Protein AF-0000000081661479 (afdb_homodimer)

Radius of gyration: 28.7 Å; Cα contacts (8 Å, |Δi|>4): 545; chains: 2; bounding box: 68×101×67 Å

Nearest PDB structures (foldseek):
  3wtf-assembly1_B  TM=8.370E-01  e=3.755E-07  Homo sapiens
  3wtd-assembly1_B  TM=8.332E-01  e=3.971E-07  Homo sapiens
  8bhy-assembly1_M  TM=8.178E-01  e=2.133E-06  Homo sapiens
  7m3p-assembly1_A  TM=5.788E-01  e=1.516E-05  Homo sapiens
  6hxt-assembly2_C  TM=6.882E-01  e=1.997E-04  Homo sapiens

Organism: Saccoglossus kowalevskii (NCBI:txid10224)

Solvent-accessible surface area (backbone atoms only — not comparable to full-atom values): 19332 Å² total; per-residue (Å²): 130,79,40,25,27,56,52,31,51,75,65,66,47,37,73,41,60,36,52,43,75,56,92,90,46,58,36,37,37,34,32,35,55,52,91,90,48,53,26,32,31,45,36,37,28,61,48,80,56,37,27,37,36,79,28,41,44,70,53,49,48,52,54,33,51,74,67,72,42,91,46,66,66,60,50,45,48,50,51,45,49,16,44,73,68,60,29,60,47,79,46,80,54,94,76,33,35,38,40,35,40,36,64,82,94,72,52,46,78,43,77,22,33,65,48,53,74,69,54,31,51,51,51,52,19,52,51,37,51,48,32,34,45,47,32,48,49,43,52,53,51,37,52,51,49,51,51,50,40,54,51,53,53,53,53,51,60,53,47,57,52,53,54,52,65,72,55,53,77,69,69,75,66,67,77,66,71,72,80,118,130,78,40,26,27,55,51,30,51,74,64,65,48,36,74,41,60,37,52,42,74,57,94,91,46,58,36,36,36,36,31,36,54,52,90,88,49,54,26,32,31,44,36,39,27,62,49,80,56,35,28,39,37,79,27,41,45,71,53,50,49,51,55,33,51,74,66,73,42,90,46,67,67,60,49,46,49,49,52,46,49,17,45,75,67,60,30,60,46,80,44,80,54,95,77,32,38,38,40,35,40,36,65,81,96,71,52,45,78,42,77,23,33,65,50,53,73,69,54,31,51,50,50,51,20,52,52,35,51,47,31,34,46,48,32,48,50,44,52,53,52,35,52,53,51,51,52,50,38,53,51,54,54,52,52,51,60,51,46,56,52,52,54,54,67,73,54,56,75,70,68,74,63,68,74,67,72,72,76,118

Foldseek 3Di:
DQKQQRLCVVLVQAWFKAWDDDPPQIKMWTWHDDDVDSWIKIWMDSLQWIWMDIDIPVRLVVQCVVLVHDDSNVVNVQQVVQRVVVVWDWDDDDQWIWIWGHDDPRIGIDITGTDDPVVRVVVSVVNVVVVVVVVVVVVVVVVVVVVVVVVVVVVVVVVVVVVVVVCPVCVVVPPPDPPD/DQKQQRLCVVLVQAWFKAWDDDPPQIKMWTWHDDDPDSWIKIWMDSLQWIWMDIDIPVRLVVQCVVLVHDDSNVVNVQQVVQRVVVVWDWDDDVQWIWIWGHDDPRIGIDITGTDDPVVRVVVSVVNVVVVVVVVVVVVVVVVVVVVVVVVVVVVVVVVVVVVVVVCPVCVVPPPPDPPD

Secondary structure (DSSP, 8-state):
---HHHHHHHHT-TT-EEEEEETTEEEEEEEEE-SSSS-EEEEEE-SS-EEEEEE-HHHHHHHHHHTT---HHHHHHHHHHHHHHT-EEEEEETTEEEEEESSTTS-EEEEEEEPPHHHHHHHHHHHHHHHHHHHHHHHHHHHHHHHHHHHHHHHHHHHHHHHHHH--GGGGTTTSTT--/---HHHHHHHHT-TT-EEEEEETTEEEEEEEEE-SSSS-EEEEEE-SS-EEEEEE-HHHHHHHHHHTT---HHHHHHHHHHHHHHT-EEEEEETTEEEEEESSTTS-EEEEEEEPPHHHHHHHHHHHHHHHHHHHHHHHHHHHHHHHHHHHHHHHHHHHHHHHHHH--GGGGTTTSGGG-

InterPro domains:
  IPR027873 Protein PAXX [PF15384] (23-157)
  IPR027873 Protein PAXX [PTHR28586] (16-160)
  IPR054134 Protein PAXX, N-terminal domain [cd22286] (14-115)

Sequence (360 aa):
MSSAKQLAIEAGVDRLHCFVKRGGDKMVSFTSCAKYDDTWTLHVTDGIDVWRLEMDKKEVDSHKELADIKTYDVFFAKIKSAFESSDLDVATQGHGVTLTVGKGGSTLNFDLYEATASKRKTDLQNILLHLAATATSLKKDLKSTAEELDRVKKEKGSGLSMVSTFYDPDAGRKSGTKDSMSSAKQLAIEAGVDRLHCFVKRGGDKMVSFTSCAKYD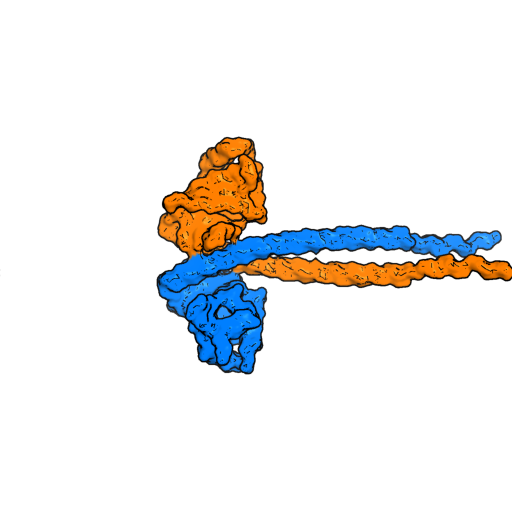DTWTLHVTDGIDVWRLEMDKKEVDSHKELADIKTYDVFFAKIKSAFESSDLDVATQGHGVTLTVGKGGSTLNFDLYEATASKRKTDLQNILLHLAATATSLKKDLKSTAEELDRVKKEKGSGLSMVSTFYDPDAGRKSGTKDS

pLDDT: mean 87.55, std 16.99, range [28.3, 98.5]

Structure (mmCIF, N/CA/C/O backbone):
data_AF-0000000081661479-model_v1
#
loop_
_entity.id
_entity.type
_entity.pdbx_description
1 polymer 'Uncharacterized protein LOC100370387'
#
loop_
_atom_site.group_PDB
_atom_site.id
_atom_site.type_symbol
_atom_site.label_atom_id
_atom_site.label_alt_id
_atom_site.label_comp_id
_atom_site.label_asym_id
_atom_site.label_entity_id
_atom_site.label_seq_id
_atom_site.pdbx_PDB_ins_code
_atom_site.Cartn_x
_atom_site.Cartn_y
_atom_site.Cartn_z
_atom_site.occupancy
_atom_site.B_iso_or_equiv
_atom_site.auth_seq_id
_atom_site.auth_comp_id
_atom_site.auth_asym_id
_atom_site.auth_atom_id
_atom_site.pdbx_PDB_model_num
ATOM 1 N N . MET A 1 1 ? -34.094 -2.926 -6.422 1 61.5 1 MET A N 1
ATOM 2 C CA . MET A 1 1 ? -33.469 -3.012 -5.098 1 61.5 1 MET A CA 1
ATOM 3 C C . MET A 1 1 ? -31.953 -2.998 -5.199 1 61.5 1 MET A C 1
ATOM 5 O O . MET A 1 1 ? -31.391 -3.48 -6.18 1 61.5 1 MET A O 1
ATOM 9 N N . SER A 1 2 ? -31.281 -2.219 -4.402 1 86.12 2 SER A N 1
ATOM 10 C CA . SER A 1 2 ? -29.859 -1.96 -4.566 1 86.12 2 SER A CA 1
ATOM 11 C C . SER A 1 2 ? -29.031 -3.225 -4.332 1 86.12 2 SER A C 1
ATOM 13 O O . SER A 1 2 ? -29.359 -4.031 -3.457 1 86.12 2 SER A O 1
ATOM 15 N N . SER A 1 3 ? -28.312 -3.621 -5.285 1 93.5 3 SER A N 1
ATOM 16 C CA . SER A 1 3 ? -27.422 -4.773 -5.18 1 93.5 3 SER A CA 1
ATOM 17 C C . SER A 1 3 ? -26.422 -4.59 -4.047 1 93.5 3 SER A C 1
ATOM 19 O O . SER A 1 3 ? -26.281 -3.494 -3.5 1 93.5 3 SER A O 1
ATOM 21 N N . ALA A 1 4 ? -25.844 -5.691 -3.582 1 95.88 4 ALA A N 1
ATOM 22 C CA . ALA A 1 4 ? -24.797 -5.625 -2.557 1 95.88 4 ALA A CA 1
ATOM 23 C C . ALA A 1 4 ? -23.688 -4.656 -2.961 1 95.88 4 ALA A C 1
ATOM 25 O O . ALA A 1 4 ? -23.203 -3.877 -2.137 1 95.88 4 ALA A O 1
ATOM 26 N N . LYS A 1 5 ? -23.359 -4.707 -4.199 1 95.88 5 LYS A N 1
ATOM 27 C CA . LYS A 1 5 ? -22.328 -3.834 -4.75 1 95.88 5 LYS A CA 1
ATOM 28 C C . LYS A 1 5 ? -22.719 -2.365 -4.617 1 95.88 5 LYS A C 1
ATOM 30 O O . LYS A 1 5 ? -21.922 -1.547 -4.141 1 95.88 5 LYS A O 1
ATOM 35 N N . GLN A 1 6 ? -23.844 -2.031 -5.012 1 94.94 6 GLN A N 1
ATOM 36 C CA . GLN A 1 6 ? -24.312 -0.646 -4.965 1 94.94 6 GLN A CA 1
ATOM 37 C C . GLN A 1 6 ? -24.359 -0.134 -3.525 1 94.94 6 GLN A C 1
ATOM 39 O O . GLN A 1 6 ? -23.969 1.004 -3.254 1 94.94 6 GLN A O 1
ATOM 44 N N . LEU A 1 7 ? -24.844 -0.97 -2.654 1 95.69 7 LEU A N 1
ATOM 45 C CA . LEU A 1 7 ? -24.906 -0.602 -1.244 1 95.69 7 LEU A CA 1
ATOM 46 C C . LEU A 1 7 ? -23.5 -0.349 -0.688 1 95.69 7 LEU A C 1
ATOM 48 O O . LEU A 1 7 ? -23.297 0.61 0.057 1 95.69 7 LEU A O 1
ATOM 52 N N . ALA A 1 8 ? -22.594 -1.192 -1.045 1 96.88 8 ALA A N 1
ATOM 53 C CA . ALA A 1 8 ? -21.219 -1.082 -0.571 1 96.88 8 ALA A CA 1
ATOM 54 C C . ALA A 1 8 ? -20.562 0.193 -1.09 1 96.88 8 ALA A C 1
ATOM 56 O O . ALA A 1 8 ? -19.859 0.885 -0.346 1 96.88 8 ALA A O 1
ATOM 57 N N . ILE A 1 9 ? -20.75 0.517 -2.324 1 96 9 ILE A N 1
ATOM 58 C CA . ILE A 1 9 ? -20.156 1.705 -2.941 1 96 9 ILE A CA 1
ATOM 59 C C . ILE A 1 9 ? -20.734 2.959 -2.279 1 96 9 ILE A C 1
ATOM 61 O O . ILE A 1 9 ? -19.984 3.881 -1.939 1 96 9 ILE A O 1
ATOM 65 N N . GLU A 1 10 ? -21.969 2.951 -2.09 1 95 10 GLU A N 1
ATOM 66 C CA . GLU A 1 10 ? -22.625 4.098 -1.465 1 95 10 GLU A CA 1
ATOM 67 C C . GLU A 1 10 ? -22.109 4.312 -0.042 1 95 10 GLU A C 1
ATOM 69 O O . GLU A 1 10 ? -21.984 5.453 0.41 1 95 10 GLU A O 1
ATOM 74 N N . ALA A 1 11 ? -21.859 3.227 0.599 1 96.25 11 ALA A N 1
ATOM 75 C CA . ALA A 1 11 ? -21.391 3.307 1.981 1 96.25 11 ALA A CA 1
ATOM 76 C C . ALA A 1 11 ? -19.891 3.541 2.039 1 96.25 11 ALA A C 1
ATOM 78 O O . ALA A 1 11 ? -19.328 3.758 3.117 1 96.25 11 ALA A O 1
ATOM 79 N N . GLY A 1 12 ? -19.141 3.434 0.942 1 96.06 12 GLY A N 1
ATOM 80 C CA . GLY A 1 12 ? -17.703 3.664 0.873 1 96.06 12 GLY A CA 1
ATOM 81 C C . GLY A 1 12 ? -16.891 2.502 1.399 1 96.06 12 GLY A C 1
ATOM 82 O O . GLY A 1 12 ? -15.828 2.701 1.988 1 96.06 12 GLY A O 1
ATOM 83 N N . VAL A 1 13 ? -17.453 1.295 1.251 1 97.44 13 VAL A N 1
ATOM 84 C CA . VAL A 1 13 ? -16.734 0.144 1.784 1 97.44 13 VAL A CA 1
ATOM 85 C C . VAL A 1 13 ? -16.266 -0.752 0.639 1 97.44 13 VAL A C 1
ATOM 87 O O . VAL A 1 13 ? -15.969 -1.932 0.845 1 97.44 13 VAL A O 1
ATOM 90 N N . ASP A 1 14 ? -16.188 -0.26 -0.598 1 95.94 14 ASP A N 1
ATOM 91 C CA . ASP A 1 14 ? -15.875 -1.055 -1.782 1 95.94 14 ASP A CA 1
ATOM 92 C C . ASP A 1 14 ? -14.367 -1.233 -1.943 1 95.94 14 ASP A C 1
ATOM 94 O O . ASP A 1 14 ? -13.914 -2.107 -2.688 1 95.94 14 ASP A O 1
ATOM 98 N N . ARG A 1 15 ? -13.547 -0.424 -1.244 1 94.94 15 ARG A N 1
ATOM 99 C CA . ARG A 1 15 ? -12.102 -0.521 -1.396 1 94.94 15 ARG A CA 1
ATOM 100 C C . ARG A 1 15 ? -11.391 -0.218 -0.081 1 94.94 15 ARG A C 1
ATOM 102 O O . ARG A 1 15 ? -10.5 0.632 -0.032 1 94.94 15 ARG A O 1
ATOM 109 N N . LEU A 1 16 ? -11.711 -0.992 0.88 1 97.06 16 LEU A N 1
ATOM 110 C CA . LEU A 1 16 ? -11.055 -0.856 2.178 1 97.06 16 LEU A CA 1
ATOM 111 C C . LEU A 1 16 ? -9.875 -1.81 2.297 1 97.06 16 LEU A C 1
ATOM 113 O O . LEU A 1 16 ? -9.828 -2.836 1.613 1 97.06 16 LEU A O 1
ATOM 117 N N . HIS A 1 17 ? -8.969 -1.471 3.107 1 98.12 17 HIS A N 1
ATOM 118 C CA . HIS A 1 17 ? -7.883 -2.383 3.457 1 98.12 17 HIS A CA 1
ATOM 119 C C . HIS A 1 17 ? -7.359 -2.105 4.859 1 98.12 17 HIS A C 1
ATOM 121 O O . HIS A 1 17 ? -7.516 -0.997 5.379 1 98.12 17 HIS A O 1
ATOM 127 N N . CYS A 1 18 ? -6.797 -3.146 5.41 1 96.25 18 CYS A N 1
ATOM 128 C CA . CYS A 1 18 ? -6.195 -3.039 6.734 1 96.25 18 CYS A CA 1
ATOM 129 C C . CYS A 1 18 ? -5.141 -4.117 6.945 1 96.25 18 CYS A C 1
ATOM 131 O O . CYS A 1 18 ? -5.383 -5.293 6.664 1 96.25 18 CYS A O 1
ATOM 133 N N . PHE A 1 19 ? -3.98 -3.668 7.371 1 96.5 19 PHE A N 1
ATOM 134 C CA . PHE A 1 19 ? -2.904 -4.586 7.719 1 96.5 19 PHE A CA 1
ATOM 135 C C . PHE A 1 19 ? -3.008 -5.008 9.18 1 96.5 19 PHE A C 1
ATOM 137 O O . PHE A 1 19 ? -3.16 -4.168 10.07 1 96.5 19 PHE A O 1
ATOM 144 N N . VAL A 1 20 ? -3.023 -6.285 9.336 1 91.19 20 VAL A N 1
ATOM 145 C CA . VAL A 1 20 ? -3.119 -6.824 10.688 1 91.19 20 VAL A CA 1
ATOM 146 C C . VAL A 1 20 ? -1.903 -7.699 10.984 1 91.19 20 VAL A C 1
ATOM 148 O O . VAL A 1 20 ? -1.545 -8.562 10.18 1 91.19 20 VAL A O 1
ATOM 151 N N . LYS A 1 21 ? -1.278 -7.484 12.078 1 88.25 21 LYS A N 1
ATOM 152 C CA . LYS A 1 21 ? -0.17 -8.312 12.547 1 88.25 21 LYS A CA 1
ATOM 153 C C . LYS A 1 21 ? -0.519 -9 13.859 1 88.25 21 LYS A C 1
ATOM 155 O O . LYS A 1 21 ? -0.948 -8.352 14.82 1 88.25 21 LYS A O 1
ATOM 160 N N . ARG A 1 22 ? -0.531 -10.312 13.812 1 78.75 22 ARG A N 1
ATOM 161 C CA . ARG A 1 22 ? -0.738 -11.086 15.031 1 78.75 22 ARG A CA 1
ATOM 162 C C . ARG A 1 22 ? 0.433 -12.023 15.289 1 78.75 22 ARG A C 1
ATOM 164 O O . ARG A 1 22 ? 0.602 -13.023 14.586 1 78.75 22 ARG A O 1
ATOM 171 N N . GLY A 1 23 ? 1.158 -11.633 16.344 1 80.06 23 GLY A N 1
ATOM 172 C CA . GLY A 1 23 ? 2.395 -12.367 16.531 1 80.06 23 GLY A CA 1
ATOM 173 C C . GLY A 1 23 ? 3.363 -12.234 15.375 1 80.06 23 GLY A C 1
ATOM 174 O O . GLY A 1 23 ? 3.762 -11.125 15.023 1 80.06 23 GLY A O 1
ATOM 175 N N . GLY A 1 24 ? 3.605 -13.383 14.727 1 81 24 GLY A N 1
ATOM 176 C CA . GLY A 1 24 ? 4.5 -13.406 13.578 1 81 24 GLY A CA 1
ATOM 177 C C . GLY A 1 24 ? 3.764 -13.391 12.25 1 81 24 GLY A C 1
ATOM 178 O O . GLY A 1 24 ? 4.375 -13.172 11.195 1 81 24 GLY A O 1
ATOM 179 N N . ASP A 1 25 ? 2.475 -13.461 12.367 1 87.88 25 ASP A N 1
ATOM 180 C CA . ASP A 1 25 ? 1.689 -13.586 11.141 1 87.88 25 ASP A CA 1
ATOM 181 C C . ASP A 1 25 ? 1.209 -12.219 10.656 1 87.88 25 ASP A C 1
ATOM 183 O O . ASP A 1 25 ? 0.679 -11.43 11.438 1 87.88 25 ASP A O 1
ATOM 187 N N . LYS A 1 26 ? 1.485 -11.922 9.414 1 94.38 26 LYS A N 1
ATOM 188 C CA . LYS A 1 26 ? 1.055 -10.688 8.773 1 94.38 26 LYS A CA 1
ATOM 189 C C . LYS A 1 26 ? -0.065 -10.953 7.766 1 94.38 26 LYS A C 1
ATOM 191 O O . LYS A 1 26 ? 0.071 -11.805 6.887 1 94.38 26 LYS A O 1
ATOM 196 N N . MET A 1 27 ? -1.151 -10.273 8.008 1 96 27 MET A N 1
ATOM 197 C CA . MET A 1 27 ? -2.311 -10.461 7.137 1 96 27 MET A CA 1
ATOM 198 C C . MET A 1 27 ? -2.867 -9.117 6.68 1 96 27 MET A C 1
ATOM 200 O O . MET A 1 27 ? -2.74 -8.117 7.387 1 96 27 MET A O 1
ATOM 204 N N . VAL A 1 28 ? -3.424 -9.211 5.539 1 97.81 28 VAL A N 1
ATOM 205 C CA . VAL A 1 28 ? -4.105 -8.039 4.996 1 97.81 28 VAL A CA 1
ATOM 206 C C . VAL A 1 28 ? -5.574 -8.367 4.734 1 97.81 28 VAL A C 1
ATOM 208 O O . VAL A 1 28 ? -5.887 -9.391 4.109 1 97.81 28 VAL A O 1
ATOM 211 N N . SER A 1 29 ? -6.414 -7.609 5.285 1 98 29 SER A N 1
ATOM 212 C CA . SER A 1 29 ? -7.836 -7.68 4.961 1 98 29 SER A CA 1
ATOM 213 C C . SER A 1 29 ? -8.242 -6.543 4.027 1 98 29 SER A C 1
ATOM 215 O O . SER A 1 29 ? -7.801 -5.406 4.199 1 98 29 SER A O 1
ATOM 217 N N . PHE A 1 30 ? -9.086 -6.906 3.043 1 98.25 30 PHE A N 1
ATOM 218 C CA . PHE A 1 30 ? -9.516 -5.848 2.137 1 98.25 30 PHE A CA 1
ATOM 219 C C . PHE A 1 30 ? -10.867 -6.195 1.51 1 98.25 30 PHE A C 1
ATOM 221 O O . PHE A 1 30 ? -11.352 -7.32 1.647 1 98.25 30 PHE A O 1
ATOM 228 N N . THR A 1 31 ? -11.5 -5.195 0.931 1 98.5 31 THR A N 1
ATOM 229 C CA . THR A 1 31 ? -12.805 -5.383 0.301 1 98.5 31 THR A CA 1
ATOM 230 C C . THR A 1 31 ? -12.742 -5.012 -1.178 1 98.5 31 THR A C 1
ATOM 232 O O . THR A 1 31 ? -11.852 -4.273 -1.605 1 98.5 31 THR A O 1
ATOM 235 N N . SER A 1 32 ? -13.617 -5.59 -1.896 1 97.5 32 SER A N 1
ATOM 236 C CA . SER A 1 32 ? -13.711 -5.258 -3.314 1 97.5 32 SER A CA 1
ATOM 237 C C . SER A 1 32 ? -15.109 -5.535 -3.852 1 97.5 32 SER A C 1
ATOM 239 O O . SER A 1 32 ? -15.922 -6.184 -3.184 1 97.5 32 SER A O 1
ATOM 241 N N . CYS A 1 33 ? -15.367 -4.965 -4.977 1 95.5 33 CYS A N 1
ATOM 242 C CA . CYS A 1 33 ? -16.578 -5.273 -5.738 1 95.5 33 CYS A CA 1
ATOM 243 C C . CYS A 1 33 ? -16.219 -5.812 -7.117 1 95.5 33 CYS A C 1
ATOM 245 O O . CYS A 1 33 ? -15.281 -5.336 -7.758 1 95.5 33 CYS A O 1
ATOM 247 N N . ALA A 1 34 ? -16.906 -6.824 -7.473 1 86.12 34 ALA A N 1
ATOM 248 C CA . ALA A 1 34 ? -16.641 -7.418 -8.781 1 86.12 34 ALA A CA 1
ATOM 249 C C . ALA A 1 34 ? -17.062 -6.473 -9.906 1 86.12 34 ALA A C 1
ATOM 251 O O . ALA A 1 34 ? -17.984 -5.676 -9.742 1 86.12 34 ALA A O 1
ATOM 252 N N . LYS A 1 35 ? -16.344 -6.668 -11.008 1 81.69 35 LYS A N 1
ATOM 253 C CA . LYS A 1 35 ? -16.625 -5.809 -12.148 1 81.69 35 LYS A CA 1
ATOM 254 C C . LYS A 1 35 ? -17.938 -6.191 -12.812 1 81.69 35 LYS A C 1
ATOM 256 O O . LYS A 1 35 ? -18.719 -5.324 -13.211 1 81.69 35 LYS A O 1
ATOM 261 N N . TYR A 1 36 ? -18.188 -7.426 -12.891 1 83.69 36 TYR A N 1
ATOM 262 C CA . TYR A 1 36 ? -19.297 -7.863 -13.727 1 83.69 36 TYR A CA 1
ATOM 263 C C . TYR A 1 36 ? -20.406 -8.469 -12.875 1 83.69 36 TYR A C 1
ATOM 265 O O . TYR A 1 36 ? -21.438 -8.914 -13.406 1 83.69 36 TYR A O 1
ATOM 273 N N . ASP A 1 37 ? -20.188 -8.508 -11.609 1 86.25 37 ASP A N 1
ATOM 274 C CA . ASP A 1 37 ? -21.219 -9.047 -10.734 1 86.25 37 ASP A CA 1
ATOM 275 C C . ASP A 1 37 ? -21.625 -8.031 -9.672 1 86.25 37 ASP A C 1
ATOM 277 O O . ASP A 1 37 ? -20.984 -6.988 -9.523 1 86.25 37 ASP A O 1
ATOM 281 N N . ASP A 1 38 ? -22.734 -8.281 -9.086 1 92.62 38 ASP A N 1
ATOM 282 C CA . ASP A 1 38 ? -23.312 -7.355 -8.117 1 92.62 38 ASP A CA 1
ATOM 283 C C . ASP A 1 38 ? -22.953 -7.758 -6.691 1 92.62 38 ASP A C 1
ATOM 285 O O . ASP A 1 38 ? -23.734 -7.531 -5.762 1 92.62 38 ASP A O 1
ATOM 289 N N . THR A 1 39 ? -21.75 -8.281 -6.598 1 96.38 39 THR A N 1
ATOM 290 C CA . THR A 1 39 ? -21.375 -8.836 -5.301 1 96.38 39 THR A CA 1
ATOM 291 C C . THR A 1 39 ? -20.328 -7.961 -4.621 1 96.38 39 THR A C 1
ATOM 293 O O . THR A 1 39 ? -19.641 -7.18 -5.281 1 96.38 39 THR A O 1
ATOM 296 N N . TRP A 1 40 ? -20.328 -8.008 -3.35 1 97.75 40 TRP A N 1
ATOM 297 C CA . TRP A 1 40 ? -19.328 -7.41 -2.473 1 97.75 40 TRP A CA 1
ATOM 298 C C . TRP A 1 40 ? -18.484 -8.484 -1.797 1 97.75 40 TRP A C 1
ATOM 300 O O . TRP A 1 40 ? -19.016 -9.469 -1.275 1 97.75 40 TRP A O 1
ATOM 310 N N . THR A 1 41 ? -17.172 -8.344 -1.832 1 98.31 41 THR A N 1
ATOM 311 C CA . THR A 1 41 ? -16.312 -9.438 -1.389 1 98.31 41 THR A CA 1
ATOM 312 C C . THR A 1 41 ? -15.367 -8.969 -0.287 1 98.31 41 THR A C 1
ATOM 314 O O . THR A 1 41 ? -14.805 -7.879 -0.372 1 98.31 41 THR A O 1
ATOM 317 N N . LEU A 1 42 ? -15.289 -9.742 0.752 1 98.25 42 LEU A N 1
ATOM 318 C CA . LEU A 1 42 ? -14.273 -9.602 1.788 1 98.25 42 LEU A CA 1
ATOM 319 C C . LEU A 1 42 ? -13.102 -10.547 1.522 1 98.25 42 LEU A C 1
ATOM 321 O O . LEU A 1 42 ? -13.297 -11.711 1.171 1 98.25 42 LEU A O 1
ATOM 325 N N . HIS A 1 43 ? -11.938 -9.984 1.673 1 98.44 43 HIS A N 1
ATOM 326 C CA . HIS A 1 43 ? -10.734 -10.781 1.424 1 98.44 43 HIS A CA 1
ATOM 327 C C . HIS A 1 43 ? -9.797 -10.742 2.623 1 98.44 43 HIS A C 1
ATOM 329 O O . HIS A 1 43 ? -9.711 -9.734 3.32 1 98.44 43 HIS A O 1
ATOM 335 N N . VAL A 1 44 ? -9.078 -11.82 2.826 1 97.75 44 VAL A N 1
ATOM 336 C CA . VAL A 1 44 ? -7.91 -11.891 3.699 1 97.75 44 VAL A CA 1
ATOM 337 C C . VAL A 1 44 ? -6.758 -12.57 2.969 1 97.75 44 VAL A C 1
ATOM 339 O O . VAL A 1 44 ? -6.957 -13.57 2.271 1 97.75 44 VAL A O 1
ATOM 342 N N . THR A 1 45 ? -5.555 -12.039 3.098 1 97.62 45 THR A N 1
ATOM 343 C CA . THR A 1 45 ? -4.406 -12.641 2.424 1 97.62 45 THR A CA 1
ATOM 344 C C . THR A 1 45 ? -3.148 -12.516 3.281 1 97.62 45 THR A C 1
ATOM 346 O O . THR A 1 45 ? -2.996 -11.547 4.027 1 97.62 45 THR A O 1
ATOM 349 N N . ASP A 1 46 ? -2.354 -13.461 3.172 1 95.31 46 ASP A N 1
ATOM 350 C CA . ASP A 1 46 ? -1.026 -13.383 3.777 1 95.31 46 ASP A CA 1
ATOM 351 C C . ASP A 1 46 ? 0.031 -13.016 2.738 1 95.31 46 ASP A C 1
ATOM 353 O O . ASP A 1 46 ? 1.23 -13.102 3.008 1 95.31 46 ASP A O 1
ATOM 357 N N . GLY A 1 47 ? -0.433 -12.672 1.59 1 96.19 47 GLY A N 1
ATOM 358 C CA . GLY A 1 47 ? 0.471 -12.32 0.507 1 96.19 47 GLY A CA 1
ATOM 359 C C . GLY A 1 47 ? 0.749 -13.469 -0.439 1 96.19 47 GLY A C 1
ATOM 360 O O . GLY A 1 47 ? 1.308 -13.273 -1.52 1 96.19 47 GLY A O 1
ATOM 361 N N . ILE A 1 48 ? 0.385 -14.648 -0.069 1 94.94 48 ILE A N 1
ATOM 362 C CA . ILE A 1 48 ? 0.55 -15.844 -0.897 1 94.94 48 ILE A CA 1
ATOM 363 C C . ILE A 1 48 ? -0.818 -16.438 -1.224 1 94.94 48 ILE A C 1
ATOM 365 O O . ILE A 1 48 ? -1.183 -16.562 -2.395 1 94.94 48 ILE A O 1
ATOM 369 N N . ASP A 1 49 ? -1.494 -16.766 -0.228 1 94.94 49 ASP A N 1
ATOM 370 C CA . ASP A 1 49 ? -2.848 -17.297 -0.376 1 94.94 49 ASP A CA 1
ATOM 371 C C . ASP A 1 49 ? -3.891 -16.219 -0.124 1 94.94 49 ASP A C 1
ATOM 373 O O . ASP A 1 49 ? -3.594 -15.195 0.51 1 94.94 49 ASP A O 1
ATOM 377 N N . VAL A 1 50 ? -5.059 -16.453 -0.673 1 97.56 50 VAL A N 1
ATOM 378 C CA . VAL A 1 50 ? -6.176 -15.531 -0.474 1 97.56 50 VAL A CA 1
ATOM 379 C C . VAL A 1 50 ? -7.41 -16.312 -0.016 1 97.56 50 VAL A C 1
ATOM 381 O O . VAL A 1 50 ? -7.723 -17.375 -0.565 1 97.56 50 VAL A O 1
ATOM 384 N N . TRP A 1 51 ? -7.973 -15.844 1.046 1 97.69 51 TRP A N 1
ATOM 385 C CA . TRP A 1 51 ? -9.289 -16.297 1.48 1 97.69 51 TRP A CA 1
ATOM 386 C C . TRP A 1 51 ? -10.344 -15.227 1.203 1 97.69 51 TRP A C 1
ATOM 388 O O . TRP A 1 51 ? -10.086 -14.031 1.371 1 97.69 51 TRP A O 1
ATOM 398 N N . ARG A 1 52 ? -11.477 -15.688 0.786 1 97.75 52 ARG A N 1
ATOM 399 C CA . ARG A 1 52 ? -12.445 -14.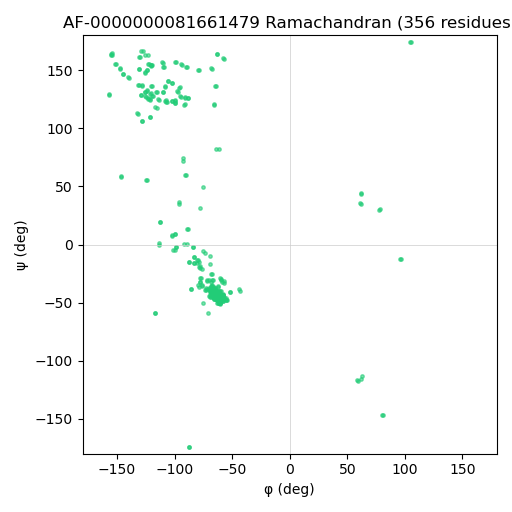68 0.379 1 97.75 52 ARG A CA 1
ATOM 400 C C . ARG A 1 52 ? -13.875 -15.141 0.669 1 97.75 52 ARG A C 1
ATOM 402 O O . ARG A 1 52 ? -14.141 -16.344 0.738 1 97.75 52 ARG A O 1
ATOM 409 N N . LEU A 1 53 ? -14.758 -14.227 0.897 1 97.69 53 LEU A N 1
ATOM 410 C CA . LEU A 1 53 ? -16.203 -14.383 1.019 1 97.69 53 LEU A CA 1
ATOM 411 C C . LEU A 1 53 ? -16.938 -13.414 0.103 1 97.69 53 LEU A C 1
ATOM 413 O O . LEU A 1 53 ? -16.922 -12.203 0.338 1 97.69 53 LEU A O 1
ATOM 417 N N . GLU A 1 54 ? -17.453 -14.008 -0.922 1 97.19 54 GLU A N 1
ATOM 418 C CA . GLU A 1 54 ? -18.219 -13.227 -1.884 1 97.19 54 GLU A CA 1
ATOM 419 C C . GLU A 1 54 ? -19.703 -13.211 -1.518 1 97.19 54 GLU A C 1
ATOM 421 O O . GLU A 1 54 ? -20.328 -14.266 -1.39 1 97.19 54 GLU A O 1
ATOM 426 N N . MET A 1 55 ? -20.297 -12.008 -1.411 1 97.5 55 MET A N 1
ATOM 427 C CA . MET A 1 55 ? -21.656 -11.914 -0.896 1 97.5 55 MET A CA 1
ATOM 428 C C . MET A 1 55 ? -22.562 -11.164 -1.868 1 97.5 55 MET A C 1
ATOM 430 O O . MET A 1 55 ? -22.188 -10.102 -2.373 1 97.5 55 MET A O 1
ATOM 434 N N . ASP A 1 56 ? -23.656 -11.734 -2.131 1 95.88 56 ASP A N 1
ATOM 435 C CA . ASP A 1 56 ? -24.734 -10.984 -2.771 1 95.88 56 ASP A CA 1
ATOM 436 C C . ASP A 1 56 ? -25.609 -10.289 -1.733 1 95.88 56 ASP A C 1
ATOM 438 O O . ASP A 1 56 ? -25.312 -10.32 -0.538 1 95.88 56 ASP A O 1
ATOM 442 N N . LYS A 1 57 ? -26.641 -9.711 -2.234 1 95.19 57 LYS A N 1
ATOM 443 C CA . LYS A 1 57 ? -27.484 -8.938 -1.316 1 95.19 57 LYS A CA 1
ATOM 444 C C . LYS A 1 57 ? -28.078 -9.828 -0.234 1 95.19 57 LYS A C 1
ATOM 446 O O . LYS A 1 57 ? -28.172 -9.43 0.929 1 95.19 57 LYS A O 1
ATOM 451 N N . LYS A 1 58 ? -28.562 -10.977 -0.621 1 95.75 58 LYS A N 1
ATOM 452 C CA . LYS A 1 58 ? -29.172 -11.898 0.341 1 95.75 58 LYS A CA 1
ATOM 453 C C . LYS A 1 58 ? -28.172 -12.273 1.439 1 95.75 58 LYS A C 1
ATOM 455 O O . LYS A 1 58 ? -28.547 -12.344 2.615 1 95.75 58 LYS A O 1
ATOM 460 N N . GLU A 1 59 ? -26.953 -12.547 1.107 1 96.12 59 GLU A N 1
ATOM 461 C CA . GLU A 1 59 ? -25.906 -12.914 2.064 1 96.12 59 GLU A CA 1
ATOM 462 C C . GLU A 1 59 ? -25.578 -11.742 2.988 1 96.12 59 GLU A C 1
ATOM 464 O O . GLU A 1 59 ? -25.344 -11.938 4.188 1 96.12 59 GLU A O 1
ATOM 469 N N . VAL A 1 60 ? -25.531 -10.562 2.424 1 96.75 60 VAL A N 1
ATOM 470 C CA . VAL A 1 60 ? -25.281 -9.383 3.244 1 96.75 60 VAL A CA 1
ATOM 471 C C . VAL A 1 60 ? -26.422 -9.211 4.25 1 96.75 60 VAL A C 1
ATOM 473 O O . VAL A 1 60 ? -26.188 -8.938 5.43 1 96.75 60 VAL A O 1
ATOM 476 N N . ASP A 1 61 ? -27.594 -9.406 3.754 1 96.25 61 ASP A N 1
ATOM 477 C CA . ASP A 1 61 ? -28.766 -9.328 4.621 1 96.25 61 ASP A CA 1
ATOM 478 C C . ASP A 1 61 ? -28.656 -10.328 5.77 1 96.25 61 ASP A C 1
ATOM 480 O O . ASP A 1 61 ? -29 -10.008 6.91 1 96.25 61 ASP A O 1
ATOM 484 N N . SER A 1 62 ? -28.281 -11.477 5.457 1 96.69 62 SER A N 1
ATOM 485 C CA . SER A 1 62 ? -28.156 -12.531 6.457 1 96.69 62 SER A CA 1
ATOM 486 C C . SER A 1 62 ? -27.172 -12.141 7.555 1 96.69 62 SER A C 1
ATOM 488 O O . SER A 1 62 ? -27.438 -12.352 8.742 1 96.69 62 SER A O 1
ATOM 490 N N . HIS A 1 63 ? -26.031 -11.578 7.227 1 96.44 63 HIS A N 1
ATOM 491 C CA . HIS A 1 63 ? -25.031 -11.148 8.203 1 96.44 63 HIS A CA 1
ATOM 492 C C . HIS A 1 63 ? -25.547 -9.961 9.023 1 96.44 63 HIS A C 1
ATOM 494 O O . HIS A 1 63 ? -25.281 -9.875 10.227 1 96.44 63 HIS A O 1
ATOM 500 N N . LYS A 1 6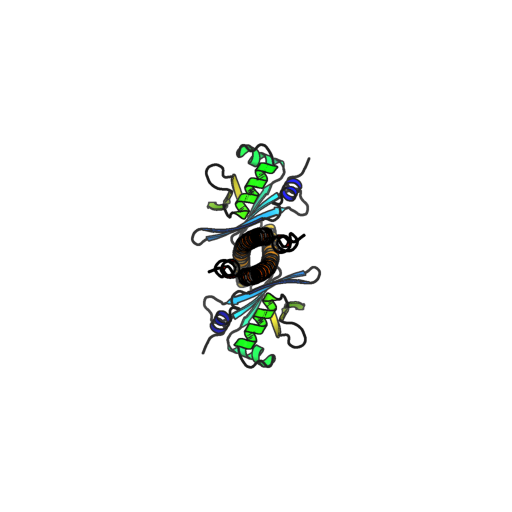4 ? -26.156 -9.109 8.32 1 96.19 64 LYS A N 1
ATOM 501 C CA . LYS A 1 64 ? -26.75 -7.957 8.977 1 96.19 64 LYS A CA 1
ATOM 502 C C . LYS A 1 64 ? -27.766 -8.391 10.047 1 96.19 64 LYS A C 1
ATOM 504 O O . LYS A 1 64 ? -27.734 -7.887 11.172 1 96.19 64 LYS A O 1
ATOM 509 N N . GLU A 1 65 ? -28.609 -9.305 9.734 1 95.31 65 GLU A N 1
ATOM 510 C CA . GLU A 1 65 ? -29.625 -9.812 10.648 1 95.31 65 GLU A CA 1
ATOM 511 C C . GLU A 1 65 ? -29 -10.578 11.805 1 95.31 65 GLU A C 1
ATOM 513 O O . GLU A 1 65 ? -29.453 -10.469 12.945 1 95.31 65 GLU A O 1
ATOM 518 N N . LEU A 1 66 ? -28.031 -11.375 11.508 1 93.25 66 LEU A N 1
ATOM 519 C CA . LEU A 1 66 ? -27.328 -12.141 12.531 1 93.25 66 LEU A CA 1
ATOM 520 C C . LEU A 1 66 ? -26.734 -11.227 13.594 1 93.25 66 LEU A C 1
ATOM 522 O O . LEU A 1 66 ? -26.656 -11.602 14.766 1 93.25 66 LEU A O 1
ATOM 526 N N . ALA A 1 67 ? -26.359 -10.07 13.211 1 93.94 67 ALA A N 1
ATOM 527 C CA . ALA A 1 67 ? -25.75 -9.102 14.125 1 93.94 67 ALA A CA 1
ATOM 528 C C . ALA A 1 67 ? -26.812 -8.203 14.742 1 93.94 67 ALA A C 1
ATOM 530 O O . ALA A 1 67 ? -26.484 -7.273 15.492 1 93.94 67 ALA A O 1
ATOM 531 N N . ASP A 1 68 ? -28.078 -8.359 14.445 1 94.19 68 ASP A N 1
ATOM 532 C CA . ASP A 1 68 ? -29.203 -7.602 14.969 1 94.19 68 ASP A CA 1
ATOM 533 C C . ASP A 1 68 ? -29.094 -6.121 14.609 1 94.19 68 ASP A C 1
ATOM 535 O O . ASP A 1 68 ? -29.266 -5.254 15.469 1 94.19 68 ASP A O 1
ATOM 539 N N . ILE A 1 69 ? -28.719 -5.953 13.328 1 95.12 69 ILE A N 1
ATOM 540 C CA . ILE A 1 69 ? -28.625 -4.59 12.812 1 95.12 69 ILE A CA 1
ATOM 541 C C . ILE A 1 69 ? -29.766 -4.32 11.844 1 95.12 69 ILE A C 1
ATOM 543 O O . ILE A 1 69 ? -30.062 -5.137 10.969 1 95.12 69 ILE A O 1
ATOM 547 N N . LYS A 1 70 ? -30.344 -3.201 11.977 1 93.25 70 LYS A N 1
ATOM 548 C CA . LYS A 1 70 ? -31.594 -2.93 11.289 1 93.25 70 LYS A CA 1
ATOM 549 C C . LYS A 1 70 ? -31.359 -2.416 9.875 1 93.25 70 LYS A C 1
ATOM 551 O O . LYS A 1 70 ? -32.062 -2.799 8.938 1 93.25 70 LYS A O 1
ATOM 556 N N . THR A 1 71 ? -30.359 -1.597 9.711 1 95.5 71 THR A N 1
ATOM 557 C CA . THR A 1 71 ? -30.203 -0.94 8.414 1 95.5 71 THR A CA 1
ATOM 558 C C . THR A 1 71 ? -28.828 -1.25 7.816 1 95.5 71 THR A C 1
ATOM 560 O O . THR A 1 71 ? -27.875 -1.535 8.547 1 95.5 71 THR A O 1
ATOM 563 N N . TYR A 1 72 ? -28.781 -1.166 6.527 1 96.06 72 TYR A N 1
ATOM 564 C CA . TYR A 1 72 ? -27.516 -1.365 5.832 1 96.06 72 TYR A CA 1
ATOM 565 C C . TYR A 1 72 ? -26.516 -0.281 6.207 1 96.06 72 TYR A C 1
ATOM 567 O O . TYR A 1 72 ? -25.312 -0.549 6.324 1 96.06 72 TYR A O 1
ATOM 575 N N . ASP A 1 73 ? -26.969 0.882 6.324 1 95.56 73 ASP A N 1
ATOM 576 C CA . ASP A 1 73 ? -26.109 2.008 6.656 1 95.56 73 ASP A CA 1
ATOM 577 C C . ASP A 1 73 ? -25.328 1.737 7.938 1 95.56 73 ASP A C 1
ATOM 579 O O . ASP A 1 73 ? -24.109 1.939 7.98 1 95.56 73 ASP A O 1
ATOM 583 N N . VAL A 1 74 ? -26.047 1.292 8.875 1 94.56 74 VAL A N 1
ATOM 584 C CA . VAL A 1 74 ? -25.422 1.02 10.164 1 94.56 74 VAL A CA 1
ATOM 585 C C . VAL A 1 74 ? -24.469 -0.166 10.023 1 94.56 74 VAL A C 1
ATOM 587 O O . VAL A 1 74 ? -23.359 -0.15 10.578 1 94.56 74 VAL A O 1
ATOM 590 N N . PHE A 1 75 ? -24.844 -1.136 9.312 1 96.5 75 PHE A N 1
ATOM 591 C CA . PHE A 1 75 ? -24.047 -2.338 9.102 1 96.5 75 PHE A CA 1
ATOM 592 C C . PHE A 1 75 ? -22.719 -1.992 8.445 1 96.5 75 PHE A C 1
ATOM 594 O O . PHE A 1 75 ? -21.656 -2.346 8.961 1 96.5 75 PHE A O 1
ATOM 601 N N . PHE A 1 76 ? -22.719 -1.198 7.402 1 97.69 76 PHE A N 1
ATOM 602 C CA . PHE A 1 76 ? -21.516 -0.86 6.652 1 97.69 76 PHE A CA 1
ATOM 603 C C . PHE A 1 76 ? -20.703 0.188 7.391 1 97.69 76 PHE A C 1
ATOM 605 O O . PHE A 1 76 ? -19.469 0.192 7.305 1 97.69 76 PHE A O 1
ATOM 612 N N . ALA A 1 77 ? -21.359 1.01 8.07 1 96.19 77 ALA A N 1
ATOM 613 C CA . ALA A 1 77 ? -20.625 1.978 8.875 1 96.19 77 ALA A CA 1
ATOM 614 C C . ALA A 1 77 ? -19.766 1.275 9.922 1 96.19 77 ALA A C 1
ATOM 616 O O . ALA A 1 77 ? -18.656 1.722 10.219 1 96.19 77 ALA A O 1
ATOM 617 N N . LYS A 1 78 ? -20.328 0.265 10.492 1 95.94 78 LYS A N 1
ATOM 618 C CA . LYS A 1 78 ? -19.578 -0.52 11.461 1 95.94 78 LYS A CA 1
ATOM 619 C C . LYS A 1 78 ? -18.344 -1.14 10.828 1 95.94 78 LYS A C 1
ATOM 621 O O . LYS A 1 78 ? -17.266 -1.121 11.422 1 95.94 78 LYS A O 1
ATOM 626 N N . ILE A 1 79 ? -18.484 -1.659 9.688 1 97.44 79 ILE A N 1
ATOM 627 C CA . ILE A 1 79 ? -17.375 -2.277 8.977 1 97.44 79 ILE A CA 1
ATOM 628 C C . ILE A 1 79 ? -16.328 -1.218 8.625 1 97.44 79 ILE A C 1
ATOM 630 O O . ILE A 1 79 ? -15.141 -1.407 8.867 1 97.44 79 ILE A O 1
ATOM 634 N N . LYS A 1 80 ? -16.828 -0.178 8.117 1 96.75 80 LYS A N 1
ATOM 635 C CA . LYS A 1 80 ? -15.938 0.914 7.723 1 96.75 80 LYS A CA 1
ATOM 636 C C . LYS A 1 80 ? -15.133 1.421 8.914 1 96.75 80 LYS A C 1
ATOM 638 O O . LYS A 1 80 ? -13.914 1.578 8.828 1 96.75 80 LYS A O 1
ATOM 643 N N . SER A 1 81 ? -15.797 1.613 9.977 1 94.25 81 SER A N 1
ATOM 644 C CA . SER A 1 81 ? -15.141 2.104 11.188 1 94.25 81 SER A CA 1
ATOM 645 C C . SER A 1 81 ? -14.094 1.115 11.688 1 94.25 81 SER A C 1
ATOM 647 O O . SER A 1 81 ? -13.016 1.516 12.125 1 94.25 81 SER A O 1
ATOM 649 N N . ALA A 1 82 ? -14.383 -0.095 11.633 1 95.56 82 ALA A N 1
ATOM 650 C CA . ALA A 1 82 ? -13.461 -1.126 12.094 1 95.56 82 ALA A CA 1
ATOM 651 C C . ALA A 1 82 ? -12.195 -1.152 11.242 1 95.56 82 ALA A C 1
ATOM 653 O O . ALA A 1 82 ? -11.086 -1.321 11.758 1 95.56 82 ALA A O 1
ATOM 654 N N . PHE A 1 83 ? -12.312 -1.009 9.953 1 95.5 83 PHE A N 1
ATOM 655 C CA . PHE A 1 83 ? -11.164 -0.975 9.055 1 95.5 83 PHE A CA 1
ATOM 656 C C . PHE A 1 83 ? -10.305 0.262 9.312 1 95.5 83 PHE A C 1
ATOM 658 O O . PHE A 1 83 ? -9.078 0.196 9.266 1 95.5 83 PHE A O 1
ATOM 665 N N . GLU A 1 84 ? -10.961 1.305 9.586 1 91.44 84 GLU A N 1
ATOM 666 C CA . GLU A 1 84 ? -10.258 2.562 9.82 1 91.44 84 GLU A CA 1
ATOM 667 C C . GLU A 1 84 ? -9.523 2.547 11.148 1 91.44 84 GLU A C 1
ATOM 669 O O . GLU A 1 84 ? -8.43 3.111 11.273 1 91.44 84 GLU A O 1
ATOM 674 N N . SER A 1 85 ? -10.07 1.823 12.094 1 90.31 85 SER A N 1
ATOM 675 C CA . SER A 1 85 ? -9.477 1.8 13.422 1 90.31 85 SER A CA 1
ATOM 676 C C . SER A 1 85 ? -8.602 0.564 13.617 1 90.31 85 SER A C 1
ATOM 678 O O . SER A 1 85 ? -8.008 0.376 14.68 1 90.31 85 SER A O 1
ATOM 680 N N . SER A 1 86 ? -8.57 -0.235 12.633 1 91.19 86 SER A N 1
ATOM 681 C CA . SER A 1 86 ? -7.793 -1.468 12.672 1 91.19 86 SER A CA 1
ATOM 682 C C . SER A 1 86 ? -8.281 -2.395 13.781 1 91.19 86 SER A C 1
ATOM 684 O O . SER A 1 86 ? -7.477 -2.996 14.5 1 91.19 86 SER A O 1
ATOM 686 N N . ASP A 1 87 ? -9.555 -2.346 13.953 1 93.25 87 ASP A N 1
ATOM 687 C CA . ASP A 1 87 ? -10.188 -3.258 14.898 1 93.25 87 ASP A CA 1
ATOM 688 C C . ASP A 1 87 ? -10.617 -4.551 14.211 1 93.25 87 ASP A C 1
ATOM 690 O O . ASP A 1 87 ? -11.812 -4.855 14.141 1 93.25 87 ASP A O 1
ATOM 694 N N . LEU A 1 88 ? -9.711 -5.207 13.688 1 95.38 88 LEU A N 1
ATOM 695 C CA . LEU A 1 88 ? -9.914 -6.469 12.992 1 95.38 88 LEU A CA 1
ATOM 696 C C . LEU A 1 88 ? -9.047 -7.57 13.594 1 95.38 88 LEU A C 1
ATOM 698 O O . LEU A 1 88 ? -7.965 -7.293 14.125 1 95.38 88 LEU A O 1
ATOM 702 N N . ASP A 1 89 ? -9.539 -8.727 13.492 1 93.44 89 ASP A N 1
ATOM 703 C CA . ASP A 1 89 ? -8.781 -9.906 13.906 1 93.44 89 ASP A CA 1
ATOM 704 C C . ASP A 1 89 ? -8.992 -11.062 12.93 1 93.44 89 ASP A C 1
ATOM 706 O O . ASP A 1 89 ? -10.102 -11.273 12.438 1 93.44 89 ASP A O 1
ATOM 710 N N . VAL A 1 90 ? -7.957 -11.797 12.727 1 94.75 90 VAL A N 1
ATOM 711 C CA . VAL A 1 90 ? -7.992 -12.914 11.797 1 94.75 90 VAL A CA 1
ATOM 712 C C . VAL A 1 90 ? -7.598 -14.203 12.516 1 94.75 90 VAL A C 1
ATOM 714 O O . VAL A 1 90 ? -6.547 -14.266 13.156 1 94.75 90 VAL A O 1
ATOM 717 N N . ALA A 1 91 ? -8.414 -15.164 12.414 1 92.31 91 ALA A N 1
ATOM 718 C CA . ALA A 1 91 ? -8.125 -16.484 12.961 1 92.31 91 ALA A CA 1
ATOM 719 C C . ALA A 1 91 ? -8.117 -17.547 11.867 1 92.31 91 ALA A C 1
ATOM 721 O O . ALA A 1 91 ? -9.062 -17.656 11.086 1 92.31 91 ALA A O 1
ATOM 722 N N . THR A 1 92 ? -7.016 -18.328 11.82 1 88.38 92 THR A N 1
ATOM 723 C CA . THR A 1 92 ? -6.891 -19.391 10.82 1 88.38 92 THR A CA 1
ATOM 724 C C . THR A 1 92 ? -7.227 -20.75 11.43 1 88.38 92 THR A C 1
ATOM 726 O O . THR A 1 92 ? -6.785 -21.062 12.539 1 88.38 92 THR A O 1
ATOM 729 N N . GLN A 1 93 ? -8.172 -21.438 10.836 1 82.38 93 GLN A N 1
ATOM 730 C CA . GLN A 1 93 ? -8.539 -22.781 11.273 1 82.38 93 GLN A CA 1
ATOM 731 C C . GLN A 1 93 ? -8.633 -23.734 10.094 1 82.38 93 GLN A C 1
ATOM 733 O O . GLN A 1 93 ? -9.562 -23.656 9.289 1 82.38 93 GLN A O 1
ATOM 738 N N . GLY A 1 94 ? -7.719 -24.766 10 1 82 94 GLY A N 1
ATOM 739 C CA . GLY A 1 94 ? -7.742 -25.672 8.867 1 82 94 GLY A CA 1
ATOM 740 C C . GLY A 1 94 ? -7.578 -24.953 7.535 1 82 94 GLY A C 1
ATOM 741 O O . GLY A 1 94 ? -6.57 -24.281 7.305 1 82 94 GLY A O 1
ATOM 742 N N . HIS A 1 95 ? -8.648 -25.047 6.695 1 81 95 HIS A N 1
ATOM 743 C CA . HIS A 1 95 ? -8.586 -24.484 5.352 1 81 95 HIS A CA 1
ATOM 744 C C . HIS A 1 95 ? -9.328 -23.172 5.27 1 81 95 HIS A C 1
ATOM 746 O O . HIS A 1 95 ? -9.461 -22.578 4.191 1 81 95 HIS A O 1
ATOM 752 N N . GLY A 1 96 ? -9.711 -22.781 6.41 1 91.69 96 GLY A N 1
ATOM 753 C CA . GLY A 1 96 ? -10.5 -21.562 6.387 1 91.69 96 GLY A CA 1
ATOM 754 C C . GLY A 1 96 ? -9.977 -20.484 7.332 1 91.69 96 GLY A C 1
ATOM 755 O O . GLY A 1 96 ? -9.078 -20.75 8.133 1 91.69 96 GLY A O 1
ATOM 756 N N . VAL A 1 97 ? -10.5 -19.266 7.129 1 94.75 97 VAL A N 1
ATOM 757 C CA . VAL A 1 97 ? -10.148 -18.109 7.945 1 94.75 97 VAL A CA 1
ATOM 758 C C . VAL A 1 97 ? -11.422 -17.438 8.461 1 94.75 97 VAL A C 1
ATOM 760 O O . VAL A 1 97 ? -12.414 -17.344 7.738 1 94.75 97 VAL A O 1
ATOM 763 N N . THR A 1 98 ? -11.383 -17.094 9.719 1 95.69 98 THR A N 1
ATOM 764 C CA . THR A 1 98 ? -12.469 -16.281 10.273 1 95.69 98 THR A CA 1
ATOM 765 C C . THR A 1 98 ? -11.992 -14.852 10.531 1 95.69 98 THR A C 1
ATOM 767 O O . THR A 1 98 ? -10.992 -14.641 11.211 1 95.69 98 THR A O 1
ATOM 770 N N . LEU A 1 99 ? -12.688 -13.922 9.945 1 96.56 99 LEU A N 1
ATOM 771 C CA . LEU A 1 99 ? -12.414 -12.5 10.141 1 96.56 99 LEU A CA 1
ATOM 772 C C . LEU A 1 99 ? -13.391 -11.898 11.148 1 96.56 99 LEU A C 1
ATOM 774 O O . LEU A 1 99 ? -14.609 -11.969 10.961 1 96.56 99 LEU A O 1
ATOM 778 N N . THR A 1 100 ? -12.852 -11.352 12.195 1 96.06 100 THR A N 1
ATOM 779 C CA . THR A 1 100 ? -13.641 -10.633 13.195 1 96.06 100 THR A CA 1
ATOM 780 C C . THR A 1 100 ? -13.5 -9.125 13.008 1 96.06 100 THR A C 1
ATOM 782 O O . THR A 1 100 ? -12.383 -8.594 12.992 1 96.06 100 THR A O 1
ATOM 785 N N . VAL A 1 101 ? -14.625 -8.5 12.844 1 96.88 101 VAL A N 1
ATOM 786 C CA . VAL A 1 101 ? -14.656 -7.066 12.562 1 96.88 1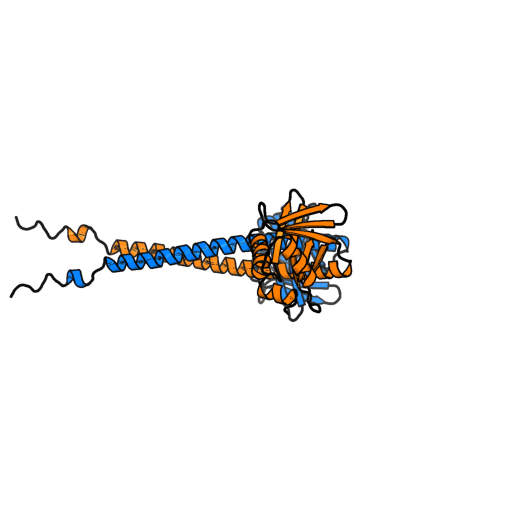01 VAL A CA 1
ATOM 787 C C . VAL A 1 101 ? -15.305 -6.328 13.734 1 96.88 101 VAL A C 1
ATOM 789 O O . VAL A 1 101 ? -16.453 -6.602 14.086 1 96.88 101 VAL A O 1
ATOM 792 N N . GLY A 1 102 ? -14.578 -5.391 14.219 1 93.5 102 GLY A N 1
ATOM 793 C CA . GLY A 1 102 ? -15.102 -4.598 15.32 1 93.5 102 GLY A CA 1
ATOM 794 C C . GLY A 1 102 ? -14.477 -4.957 16.656 1 93.5 102 GLY A C 1
ATOM 795 O O . GLY A 1 102 ? -13.602 -5.82 16.734 1 93.5 102 GLY A O 1
ATOM 796 N N . LYS A 1 103 ? -14.852 -4.184 17.609 1 85.12 103 LYS A N 1
ATOM 797 C CA . LYS A 1 103 ? -14.328 -4.375 18.969 1 85.12 103 LYS A CA 1
ATOM 798 C C . LYS A 1 103 ? -15.453 -4.645 19.953 1 85.12 103 LYS A C 1
ATOM 800 O O . LYS A 1 103 ? -16.594 -4.23 19.734 1 85.12 103 LYS A O 1
ATOM 805 N N . GLY A 1 104 ? -15.062 -5.328 21 1 77.62 104 GLY A N 1
ATOM 806 C CA . GLY A 1 104 ? -15.953 -5.504 22.141 1 77.62 104 GLY A CA 1
ATOM 807 C C . GLY A 1 104 ? -16.984 -6.602 21.922 1 77.62 104 GLY A C 1
ATOM 808 O O . GLY A 1 104 ? -16.672 -7.645 21.344 1 77.62 104 GLY A O 1
ATOM 809 N N . GLY A 1 105 ? -18.203 -6.375 22.516 1 75.94 105 GLY A N 1
ATOM 810 C CA . GLY A 1 105 ? -19.25 -7.383 22.531 1 75.94 105 GLY A CA 1
ATOM 811 C C . GLY A 1 105 ? -20.078 -7.402 21.266 1 75.94 105 GLY A C 1
ATOM 812 O O . GLY A 1 105 ? -20.938 -8.273 21.094 1 75.94 105 GLY A O 1
ATOM 813 N N . SER A 1 106 ? -19.875 -6.586 20.328 1 85.69 106 SER A N 1
ATOM 814 C CA . SER A 1 106 ? -20.703 -6.516 19.125 1 85.69 106 SER A CA 1
ATOM 815 C C . SER A 1 106 ? -19.859 -6.672 17.875 1 85.69 106 SER A C 1
ATOM 817 O O . SER A 1 106 ? -20 -5.906 16.906 1 85.69 106 SER A O 1
ATOM 819 N N . THR A 1 107 ? -19.125 -7.723 17.797 1 93.31 107 THR A N 1
ATOM 820 C CA . THR A 1 107 ? -18.266 -7.914 16.641 1 93.31 107 THR A CA 1
ATOM 821 C C . THR A 1 107 ? -19.016 -8.664 15.539 1 93.31 107 THR A C 1
ATOM 823 O O . THR A 1 107 ? -20.016 -9.336 15.797 1 93.31 107 THR A O 1
ATOM 826 N N . LEU A 1 108 ? -18.656 -8.477 14.312 1 96.69 108 LEU A N 1
ATOM 827 C CA . LEU A 1 108 ? -19.094 -9.227 13.141 1 96.69 108 LEU A CA 1
ATOM 828 C C . LEU A 1 108 ? -18.094 -10.305 12.766 1 96.69 108 LEU A C 1
ATOM 830 O O . LEU A 1 108 ? -16.891 -10.031 12.703 1 96.69 108 LEU A O 1
ATOM 834 N N . ASN A 1 109 ? -18.609 -11.508 12.547 1 95.75 109 ASN A N 1
ATOM 835 C CA . ASN A 1 109 ? -17.734 -12.602 12.172 1 95.75 109 ASN A CA 1
ATOM 836 C C . ASN A 1 109 ? -18.031 -13.117 10.773 1 95.75 109 ASN A C 1
ATOM 838 O O . ASN A 1 109 ? -19.188 -13.375 10.438 1 95.75 109 ASN A O 1
ATOM 842 N N . PHE A 1 110 ? -17.016 -13.25 9.992 1 97.5 110 PHE A N 1
ATOM 843 C CA . PHE A 1 110 ? -17.125 -13.734 8.617 1 97.5 110 PHE A CA 1
ATOM 844 C C . PHE A 1 110 ? -16.219 -14.938 8.383 1 97.5 110 PHE A C 1
ATOM 846 O O . PHE A 1 110 ? -15.023 -14.883 8.688 1 97.5 110 PHE A O 1
ATOM 853 N N . ASP A 1 111 ? -16.766 -16.016 7.883 1 96.75 111 ASP A N 1
ATOM 854 C CA . ASP A 1 111 ? -15.961 -17.156 7.477 1 96.75 111 ASP A CA 1
ATOM 855 C C . ASP A 1 111 ? -15.555 -17.047 6.008 1 96.75 111 ASP A C 1
ATOM 857 O O . ASP A 1 111 ? -16.422 -16.984 5.125 1 96.75 111 ASP A O 1
ATOM 861 N N . LEU A 1 112 ? -14.273 -17.031 5.762 1 97.75 112 LEU A N 1
ATOM 862 C CA . LEU A 1 112 ? -13.742 -16.938 4.406 1 97.75 112 LEU A CA 1
ATOM 863 C C . LEU A 1 112 ? -13.07 -18.25 3.994 1 97.75 112 LEU A C 1
ATOM 865 O O . LEU A 1 112 ? -12.57 -18.984 4.84 1 97.75 112 LEU A O 1
ATOM 869 N N . TYR A 1 113 ? -13 -18.422 2.715 1 96.69 113 TYR A N 1
ATOM 870 C CA . TYR A 1 113 ? -12.492 -19.688 2.193 1 96.69 113 TYR A CA 1
ATOM 871 C C . TYR A 1 113 ? -11.43 -19.438 1.126 1 96.69 113 TYR A C 1
ATOM 873 O O . TYR A 1 113 ? -11.391 -18.375 0.509 1 96.69 113 TYR A O 1
ATOM 881 N N . GLU A 1 114 ? -10.719 -20.469 0.93 1 96 114 GLU A N 1
ATOM 882 C CA . GLU A 1 114 ? -9.594 -20.344 0.015 1 96 114 GLU A CA 1
ATOM 883 C C . GLU A 1 114 ? -10.062 -20.031 -1.404 1 96 114 GLU A C 1
ATOM 885 O O . GLU A 1 114 ? -11 -20.672 -1.9 1 96 114 GLU A O 1
ATOM 890 N N . ALA A 1 115 ? -9.383 -19.109 -2.02 1 96.38 115 ALA A N 1
ATOM 891 C CA . ALA A 1 115 ? -9.703 -18.734 -3.396 1 96.38 115 ALA A CA 1
ATOM 892 C C . ALA A 1 115 ? -9.125 -19.75 -4.383 1 96.38 115 ALA A C 1
ATOM 894 O O . ALA A 1 115 ? -8.117 -20.406 -4.098 1 96.38 115 ALA A O 1
ATOM 895 N N . THR A 1 116 ? -9.812 -19.891 -5.5 1 95.88 116 THR A N 1
ATOM 896 C CA . THR A 1 116 ? -9.227 -20.656 -6.598 1 95.88 116 THR A CA 1
ATOM 897 C C . THR A 1 116 ? -7.957 -19.984 -7.113 1 95.88 116 THR A C 1
ATOM 899 O O . THR A 1 116 ? -7.707 -18.812 -6.82 1 95.88 116 THR A O 1
ATOM 902 N N . ALA A 1 117 ? -7.148 -20.703 -7.871 1 94.69 117 ALA A N 1
ATOM 903 C CA . ALA A 1 117 ? -5.879 -20.188 -8.375 1 94.69 117 ALA A CA 1
ATOM 904 C C . ALA A 1 117 ? -6.09 -18.922 -9.203 1 94.69 117 ALA A C 1
ATOM 906 O O . ALA A 1 117 ? -5.32 -17.969 -9.086 1 94.69 117 ALA A O 1
ATOM 907 N N . SER A 1 118 ? -7.066 -18.938 -10.031 1 94.81 118 SER A N 1
ATOM 908 C CA . SER A 1 118 ? -7.328 -17.797 -10.906 1 94.81 118 SER A CA 1
ATOM 909 C C . SER A 1 118 ? -7.762 -16.578 -10.102 1 94.81 118 SER A C 1
ATOM 911 O O . SER A 1 118 ? -7.277 -15.469 -10.336 1 94.81 118 SER A O 1
ATOM 913 N N . LYS A 1 119 ? -8.672 -16.75 -9.148 1 95.06 119 LYS A N 1
ATOM 914 C CA . LYS A 1 119 ? -9.141 -15.648 -8.32 1 95.06 119 LYS A CA 1
ATOM 915 C C . LYS A 1 119 ? -8.031 -15.125 -7.414 1 95.06 119 LYS A C 1
ATOM 917 O O . LYS A 1 119 ? -7.941 -13.922 -7.168 1 95.06 119 LYS A O 1
ATOM 922 N N . ARG A 1 120 ? -7.281 -16.062 -6.953 1 96.88 120 ARG A N 1
ATOM 923 C CA . ARG A 1 120 ? -6.137 -15.688 -6.125 1 96.88 120 ARG A CA 1
ATOM 924 C C . ARG A 1 120 ? -5.199 -14.75 -6.879 1 96.88 120 ARG A C 1
ATOM 926 O O . ARG A 1 120 ? -4.805 -13.703 -6.355 1 96.88 120 ARG A O 1
ATOM 933 N N . LYS A 1 121 ? -4.898 -15.148 -8.055 1 96.12 121 LYS A N 1
ATOM 934 C CA . LYS A 1 121 ? -4.016 -14.336 -8.891 1 96.12 121 LYS A CA 1
ATOM 935 C C . LYS A 1 121 ? -4.605 -12.945 -9.125 1 96.12 121 LYS A C 1
ATOM 937 O O . LYS A 1 121 ? -3.912 -11.938 -8.969 1 96.12 121 LYS A O 1
ATOM 942 N N . THR A 1 122 ? -5.816 -12.867 -9.406 1 95.69 122 THR A N 1
ATOM 943 C CA . THR A 1 122 ? -6.492 -11.609 -9.703 1 95.69 122 THR A CA 1
ATOM 944 C C . THR A 1 122 ? -6.605 -10.742 -8.453 1 95.69 122 THR A C 1
ATOM 946 O O . THR A 1 122 ? -6.352 -9.539 -8.492 1 95.69 122 THR A O 1
ATOM 949 N N . ASP A 1 123 ? -6.98 -11.352 -7.383 1 97.19 123 ASP A N 1
ATOM 950 C CA . ASP A 1 123 ? -7.137 -10.609 -6.133 1 97.19 123 ASP A CA 1
ATOM 951 C C . ASP A 1 123 ? -5.801 -10.031 -5.668 1 97.19 123 ASP A C 1
ATOM 953 O O . ASP A 1 123 ? -5.738 -8.883 -5.23 1 97.19 123 ASP A O 1
ATOM 957 N N . LEU A 1 124 ? -4.777 -10.836 -5.75 1 98.06 124 LEU A N 1
ATOM 958 C CA . LEU A 1 124 ? -3.465 -10.367 -5.316 1 98.06 124 LEU A CA 1
ATOM 959 C C . LEU A 1 124 ? -2.975 -9.227 -6.195 1 98.06 124 LEU A C 1
ATOM 961 O O . LEU A 1 124 ? -2.412 -8.25 -5.699 1 98.06 124 LEU A O 1
ATOM 965 N N . GLN A 1 125 ? -3.176 -9.359 -7.449 1 97.38 125 GLN A N 1
ATOM 966 C CA . GLN A 1 125 ? -2.789 -8.281 -8.352 1 97.38 125 GLN A CA 1
ATOM 967 C C . GLN A 1 125 ? -3.537 -6.992 -8.023 1 97.38 125 GLN A C 1
ATOM 969 O O . GLN A 1 125 ? -2.928 -5.93 -7.906 1 97.38 125 GLN A O 1
ATOM 974 N N . ASN A 1 126 ? -4.812 -7.137 -7.91 1 96.06 126 ASN A N 1
ATOM 975 C CA . ASN A 1 126 ? -5.652 -5.969 -7.664 1 96.06 126 ASN A CA 1
ATOM 976 C C . ASN A 1 126 ? -5.266 -5.266 -6.367 1 96.06 126 ASN A C 1
ATOM 978 O O . ASN A 1 126 ? -5.109 -4.043 -6.344 1 96.06 126 ASN A O 1
ATOM 982 N N . ILE A 1 127 ? -5.113 -6.027 -5.293 1 97.88 127 ILE A N 1
ATOM 983 C CA . ILE A 1 127 ? -4.852 -5.406 -3.996 1 97.88 127 ILE A CA 1
ATOM 984 C C . ILE A 1 127 ? -3.453 -4.793 -3.992 1 97.88 127 ILE A C 1
ATOM 986 O O . ILE A 1 127 ? -3.24 -3.723 -3.42 1 97.88 127 ILE A O 1
ATOM 990 N N . LEU A 1 128 ? -2.521 -5.449 -4.586 1 98.31 128 LEU A N 1
ATOM 991 C CA . LEU A 1 128 ? -1.16 -4.93 -4.633 1 98.31 128 LEU A CA 1
ATOM 992 C C . LEU A 1 128 ? -1.12 -3.58 -5.348 1 98.31 128 LEU A C 1
ATOM 994 O O . LEU A 1 128 ? -0.561 -2.613 -4.824 1 98.31 128 LEU A O 1
ATOM 998 N N . LEU A 1 129 ? -1.698 -3.518 -6.488 1 97.12 129 LEU A N 1
ATOM 999 C CA . LEU A 1 129 ? -1.688 -2.279 -7.262 1 97.12 129 LEU A CA 1
ATOM 1000 C C . LEU A 1 129 ? -2.465 -1.184 -6.543 1 97.12 129 LEU A C 1
ATOM 1002 O O . LEU A 1 129 ? -2.07 -0.015 -6.57 1 97.12 129 LEU A O 1
ATOM 1006 N N . HIS A 1 130 ? -3.527 -1.594 -5.973 1 96.44 130 HIS A N 1
ATOM 1007 C CA . HIS A 1 130 ? -4.301 -0.63 -5.199 1 96.44 130 HIS A CA 1
ATOM 1008 C C . HIS A 1 130 ? -3.486 -0.069 -4.039 1 96.44 130 HIS A C 1
ATOM 1010 O O . HIS A 1 130 ? -3.467 1.144 -3.818 1 96.44 130 HIS A O 1
ATOM 1016 N N . LEU A 1 131 ? -2.893 -0.925 -3.33 1 98.12 131 LEU A N 1
ATOM 1017 C CA . LEU A 1 131 ? -2.09 -0.5 -2.188 1 98.12 131 LEU A CA 1
ATOM 1018 C C . LEU A 1 131 ? -0.942 0.399 -2.635 1 98.12 131 LEU A C 1
ATOM 1020 O O . LEU A 1 131 ? -0.63 1.391 -1.971 1 98.12 131 LEU A O 1
ATOM 1024 N N . ALA A 1 132 ? -0.337 0.025 -3.697 1 97.62 132 ALA A N 1
ATOM 1025 C CA . ALA A 1 132 ? 0.768 0.825 -4.219 1 97.62 132 ALA A CA 1
ATOM 1026 C C . ALA A 1 132 ? 0.303 2.232 -4.578 1 97.62 132 ALA A C 1
ATOM 1028 O O . ALA A 1 132 ? 0.95 3.219 -4.215 1 97.62 132 ALA A O 1
ATOM 1029 N N . ALA A 1 133 ? -0.748 2.32 -5.293 1 95.81 133 ALA A N 1
ATOM 1030 C CA . ALA A 1 133 ? -1.31 3.619 -5.656 1 95.81 133 ALA A CA 1
ATOM 1031 C C . ALA A 1 133 ? -1.686 4.422 -4.414 1 95.81 133 ALA A C 1
ATOM 1033 O O . ALA A 1 133 ? -1.395 5.617 -4.328 1 95.81 133 ALA A O 1
ATOM 1034 N N . THR A 1 134 ? -2.314 3.76 -3.527 1 96.62 134 THR A N 1
ATOM 1035 C CA . THR A 1 134 ? -2.766 4.41 -2.301 1 96.62 134 THR A CA 1
ATOM 1036 C C . THR A 1 134 ? -1.579 4.922 -1.491 1 96.62 134 THR A C 1
ATOM 1038 O O . THR A 1 134 ? -1.577 6.07 -1.04 1 96.62 134 THR A O 1
ATOM 1041 N N . ALA A 1 135 ? -0.632 4.047 -1.29 1 97 135 ALA A N 1
ATOM 1042 C CA . ALA A 1 135 ? 0.55 4.438 -0.525 1 97 135 ALA A CA 1
ATOM 1043 C C . ALA A 1 135 ? 1.249 5.629 -1.171 1 97 135 ALA A C 1
ATOM 1045 O O . ALA A 1 135 ? 1.699 6.543 -0.475 1 97 135 ALA A O 1
ATOM 1046 N N . THR A 1 136 ? 1.374 5.605 -2.424 1 94.25 136 THR A N 1
ATOM 1047 C CA . THR A 1 136 ? 2.006 6.703 -3.143 1 94.25 136 THR A CA 1
ATOM 1048 C C . THR A 1 136 ? 1.225 8 -2.947 1 94.25 136 THR A C 1
ATOM 1050 O O . THR A 1 136 ? 1.811 9.047 -2.664 1 94.25 136 THR A O 1
ATOM 1053 N N . SER A 1 137 ? -0.03 7.926 -3.061 1 94.88 137 SER A N 1
ATOM 1054 C CA . SER A 1 137 ? -0.879 9.102 -2.893 1 94.88 137 SER A CA 1
ATOM 1055 C C . SER A 1 137 ? -0.829 9.617 -1.459 1 94.88 137 SER A C 1
ATOM 1057 O O . SER A 1 137 ? -0.719 10.82 -1.232 1 94.88 137 SER A O 1
ATOM 1059 N N . LEU A 1 138 ? -0.945 8.727 -0.549 1 95.94 138 LEU A N 1
ATOM 1060 C CA . LEU A 1 138 ? -0.933 9.102 0.86 1 95.94 138 LEU A CA 1
ATOM 1061 C C . LEU A 1 138 ? 0.38 9.781 1.228 1 95.94 138 LEU A C 1
ATOM 1063 O O . LEU A 1 138 ? 0.395 10.719 2.035 1 95.94 138 LEU A O 1
ATOM 1067 N N . LYS A 1 139 ? 1.469 9.273 0.697 1 95.38 139 LYS A N 1
ATOM 1068 C CA . LYS A 1 139 ? 2.764 9.898 0.942 1 95.38 139 LYS A CA 1
ATOM 1069 C C . LYS A 1 139 ? 2.77 11.352 0.473 1 95.38 139 LYS A C 1
ATOM 1071 O O . LYS A 1 139 ? 3.266 12.234 1.176 1 95.38 139 LYS A O 1
ATOM 1076 N N . LYS A 1 140 ? 2.271 11.57 -0.639 1 93.31 140 LYS A N 1
ATOM 1077 C CA . LYS A 1 140 ? 2.195 12.922 -1.188 1 93.31 140 LYS A CA 1
ATOM 1078 C C . LYS A 1 140 ? 1.304 13.812 -0.328 1 93.31 140 LYS A C 1
ATOM 1080 O O . LYS A 1 140 ? 1.662 14.953 -0.029 1 93.31 140 LYS A O 1
ATOM 1085 N N . ASP A 1 141 ? 0.151 13.336 0.028 1 95.81 141 ASP A N 1
ATOM 1086 C CA . ASP A 1 141 ? -0.797 14.086 0.845 1 95.81 141 ASP A CA 1
ATOM 1087 C C . ASP A 1 141 ? -0.194 14.438 2.203 1 95.81 141 ASP A C 1
ATOM 1089 O O . ASP A 1 141 ? -0.389 15.547 2.705 1 95.81 141 ASP A O 1
ATOM 1093 N N . LEU A 1 142 ? 0.462 13.484 2.756 1 96.38 142 LEU A N 1
ATOM 1094 C CA . LEU A 1 142 ? 1.069 13.719 4.062 1 96.38 142 LEU A CA 1
ATOM 1095 C C . LEU A 1 142 ? 2.148 14.789 3.977 1 96.38 142 LEU A C 1
ATOM 1097 O O . LEU A 1 142 ? 2.232 15.664 4.844 1 96.38 142 LEU A O 1
ATOM 1101 N N . LYS A 1 143 ? 2.963 14.633 3.004 1 95 143 LYS A N 1
ATOM 1102 C CA . LYS A 1 143 ? 3.994 15.648 2.811 1 95 143 LYS A CA 1
ATOM 1103 C C . LYS A 1 143 ? 3.379 17.047 2.68 1 95 143 LYS A C 1
ATOM 1105 O O . LYS A 1 143 ? 3.826 17.984 3.334 1 95 143 LYS A O 1
ATOM 1110 N N . SER A 1 144 ? 2.393 17.172 1.884 1 95.88 144 SER A N 1
ATOM 1111 C CA . SER A 1 144 ? 1.729 18.453 1.661 1 95.88 144 SER A CA 1
ATOM 1112 C C . SER A 1 144 ? 1.097 18.969 2.945 1 95.88 144 SER A C 1
ATOM 1114 O O . SER A 1 144 ? 1.212 20.156 3.26 1 95.88 144 SER A O 1
ATOM 1116 N N . THR A 1 145 ? 0.441 18.141 3.637 1 96.62 145 THR A N 1
ATOM 1117 C CA . THR A 1 145 ? -0.223 18.531 4.875 1 96.62 145 THR A CA 1
ATOM 1118 C C . THR A 1 145 ? 0.801 18.938 5.934 1 96.62 145 THR A C 1
ATOM 1120 O O . THR A 1 145 ? 0.585 19.891 6.68 1 96.62 145 THR A O 1
ATOM 1123 N N . ALA A 1 146 ? 1.85 18.203 5.977 1 95.94 146 ALA A N 1
ATOM 1124 C CA . ALA A 1 146 ? 2.912 18.531 6.93 1 95.94 146 ALA A CA 1
ATOM 1125 C C . ALA A 1 146 ? 3.547 19.875 6.609 1 95.94 146 ALA A C 1
ATOM 1127 O O . ALA A 1 146 ? 3.861 20.656 7.52 1 95.94 146 ALA A O 1
ATOM 1128 N N . GLU A 1 147 ? 3.725 20.172 5.41 1 96.06 147 GLU A N 1
ATOM 1129 C CA . GLU A 1 147 ? 4.27 21.453 5.004 1 96.06 147 GLU A CA 1
ATOM 1130 C C . GLU A 1 147 ? 3.32 22.594 5.355 1 96.06 147 GLU A C 1
ATOM 1132 O O . GLU A 1 147 ? 3.758 23.672 5.777 1 96.06 147 GLU A O 1
ATOM 1137 N N . GLU A 1 148 ? 2.115 22.391 5.137 1 95.62 148 GLU A N 1
ATOM 1138 C CA . GLU A 1 148 ? 1.123 23.391 5.512 1 95.62 148 GLU A CA 1
ATOM 1139 C C . GLU A 1 148 ? 1.117 23.625 7.02 1 95.62 148 GLU A C 1
ATOM 1141 O O . GLU A 1 148 ? 1.026 24.781 7.473 1 95.62 148 GLU A O 1
ATOM 1146 N N . LEU A 1 149 ? 1.156 22.594 7.73 1 95.44 149 LEU A N 1
ATOM 1147 C CA . LEU A 1 149 ? 1.196 22.688 9.18 1 95.44 149 LEU A CA 1
ATOM 1148 C C . LEU A 1 149 ? 2.396 23.516 9.641 1 95.44 149 LEU A C 1
ATOM 1150 O O . LEU A 1 149 ? 2.264 24.391 10.5 1 95.44 149 LEU A O 1
ATOM 1154 N N . ASP A 1 150 ? 3.49 23.234 9.086 1 94.38 150 ASP A N 1
ATOM 1155 C CA . ASP A 1 150 ? 4.703 23.984 9.406 1 94.38 150 ASP A CA 1
ATOM 1156 C C . ASP A 1 150 ? 4.547 25.469 9.062 1 94.38 150 ASP A C 1
ATOM 1158 O O . ASP A 1 150 ? 4.992 26.328 9.82 1 94.38 150 ASP A O 1
ATOM 1162 N N . ARG A 1 151 ? 4.008 25.719 7.988 1 93.62 151 ARG A N 1
ATOM 1163 C CA . ARG A 1 151 ? 3.779 27.094 7.562 1 93.62 151 ARG A CA 1
ATOM 1164 C C . ARG A 1 151 ? 2.863 27.828 8.539 1 93.62 151 ARG A C 1
ATOM 1166 O O . ARG A 1 151 ? 3.146 28.953 8.938 1 93.62 151 ARG A O 1
ATOM 1173 N N . VAL A 1 152 ? 1.831 27.203 8.891 1 91.19 152 VAL A N 1
ATOM 1174 C CA . VAL A 1 152 ? 0.849 27.828 9.781 1 91.19 152 VAL A CA 1
ATOM 1175 C C . VAL A 1 152 ? 1.473 28.062 11.156 1 91.19 152 VAL A C 1
ATOM 1177 O O . VAL A 1 152 ? 1.229 29.094 11.781 1 91.19 152 VAL A O 1
ATOM 1180 N N . LYS A 1 153 ? 2.279 27.234 11.625 1 89.75 153 LYS A N 1
ATOM 1181 C CA . LYS A 1 153 ? 2.938 27.375 12.922 1 89.75 153 LYS A CA 1
ATOM 1182 C C . LYS A 1 153 ? 3.939 28.531 12.914 1 89.75 153 LYS A C 1
ATOM 1184 O O . LYS A 1 153 ? 4.09 29.234 13.906 1 89.75 153 LYS A O 1
ATOM 1189 N N . LYS A 1 154 ? 4.543 28.703 11.891 1 88.44 154 LYS A N 1
ATOM 1190 C CA . LYS A 1 154 ? 5.516 29.781 11.766 1 88.44 154 LYS A CA 1
ATOM 1191 C C . LYS A 1 154 ? 4.824 31.141 11.688 1 88.44 154 LYS A C 1
ATOM 1193 O O . LYS A 1 154 ? 5.328 32.125 12.219 1 88.44 154 LYS A O 1
ATOM 1198 N N . GLU A 1 155 ? 3.773 31.188 11.062 1 83.19 155 GLU A N 1
ATOM 1199 C CA . GLU A 1 155 ? 3.01 32.438 10.953 1 83.19 155 GLU A CA 1
ATOM 1200 C C . GLU A 1 155 ? 2.389 32.812 12.297 1 83.19 155 GLU A C 1
ATOM 1202 O O . GLU A 1 155 ? 2.223 34 12.586 1 83.19 155 GLU A O 1
ATOM 1207 N N . LYS A 1 156 ? 1.928 31.984 13.086 1 70.69 156 LYS A N 1
ATOM 1208 C CA . LYS A 1 156 ? 1.396 32.25 14.422 1 70.69 156 LYS A CA 1
ATOM 1209 C C . LYS A 1 156 ? 2.488 32.75 15.359 1 70.69 156 LYS A C 1
ATOM 1211 O O . LYS A 1 156 ? 2.242 33.625 16.203 1 70.69 156 LYS A O 1
ATOM 1216 N N . GLY A 1 157 ? 3.564 32.062 15.273 1 61.12 157 GLY A N 1
ATOM 1217 C CA . GLY A 1 157 ? 4.652 32.531 16.109 1 61.12 157 GLY A CA 1
ATOM 1218 C C . GLY A 1 157 ? 5.082 33.969 15.781 1 61.12 157 GLY A C 1
ATOM 1219 O O . GLY A 1 157 ? 5.477 34.719 16.672 1 61.12 157 GLY A O 1
ATOM 1220 N N . SER A 1 158 ? 4.938 34.344 14.617 1 58.38 158 SER A N 1
ATOM 1221 C CA . SER A 1 158 ? 5.324 35.688 14.227 1 58.38 158 SER A CA 1
ATOM 1222 C C . SER A 1 158 ? 4.262 36.688 14.625 1 58.38 158 SER A C 1
ATOM 1224 O O . SER A 1 158 ? 4.578 37.844 14.93 1 58.38 158 SER A O 1
ATOM 1226 N N . GLY A 1 159 ? 3.037 36.281 14.555 1 52.56 159 GLY A N 1
ATOM 1227 C CA . GLY A 1 159 ? 2.012 37.219 14.914 1 52.56 159 GLY A CA 1
ATOM 1228 C C . GLY A 1 159 ? 1.976 37.531 16.406 1 52.56 159 GLY A C 1
ATOM 1229 O O . GLY A 1 159 ? 1.68 38.656 16.797 1 52.56 159 GLY A O 1
ATOM 1230 N N . LEU A 1 160 ? 2.076 36.562 17.141 1 50.56 160 LEU A N 1
ATOM 1231 C CA . LEU A 1 160 ? 2.078 36.844 18.578 1 50.56 160 LEU A CA 1
ATOM 1232 C C . LEU A 1 160 ? 3.23 37.75 18.953 1 50.56 160 LEU A C 1
ATOM 1234 O O . LEU A 1 160 ? 3.094 38.594 19.859 1 50.56 160 LEU A O 1
ATOM 1238 N N . SER A 1 161 ? 4.238 37.656 18.281 1 51.75 161 SER A N 1
ATOM 1239 C CA . SER A 1 161 ? 5.34 38.562 18.562 1 51.75 161 SER A CA 1
ATOM 1240 C C . SER A 1 161 ? 4.98 40 18.188 1 51.75 161 SER A C 1
ATOM 1242 O O . SER A 1 161 ? 5.324 40.938 18.906 1 51.75 161 SER A O 1
ATOM 1244 N N . MET A 1 162 ? 4.223 40.094 17.219 1 47.97 162 MET A N 1
ATOM 1245 C CA . MET A 1 162 ? 3.898 41.469 16.781 1 47.97 162 MET A CA 1
ATOM 1246 C C . MET A 1 162 ? 2.891 42.094 17.734 1 47.97 162 MET A C 1
ATOM 1248 O O . MET A 1 162 ? 2.906 43.312 17.938 1 47.97 162 MET A O 1
ATOM 1252 N N . VAL A 1 163 ? 2.035 41.406 18.219 1 48.75 163 VAL A N 1
ATOM 1253 C CA . VAL A 1 163 ? 1.076 41.969 19.141 1 48.75 163 VAL A CA 1
ATOM 1254 C C . VAL A 1 163 ? 1.79 42.375 20.438 1 48.75 163 VAL A C 1
ATOM 1256 O O . VAL A 1 163 ? 1.483 43.438 21.031 1 48.75 163 VAL A O 1
ATOM 1259 N N . SER A 1 164 ? 2.732 41.625 20.797 1 50.5 164 SER A N 1
ATOM 1260 C CA . SER A 1 164 ? 3.43 41.969 22.031 1 50.5 164 SER A CA 1
ATOM 1261 C C . SER A 1 164 ? 4.23 43.25 21.891 1 50.5 164 SER A C 1
ATOM 1263 O O . SER A 1 164 ? 4.387 44 22.859 1 50.5 164 SER A O 1
ATOM 1265 N N . THR A 1 165 ? 4.605 43.562 20.719 1 51.28 165 THR A N 1
ATOM 1266 C CA . THR A 1 165 ? 5.422 44.75 20.547 1 51.28 165 THR A CA 1
ATOM 1267 C C . THR A 1 165 ? 4.555 46 20.625 1 51.28 165 THR A C 1
ATOM 1269 O O . THR A 1 165 ? 5.031 47.062 21.016 1 51.28 165 THR A O 1
ATOM 1272 N N . PHE A 1 166 ? 3.346 45.844 20.25 1 51.97 166 PHE A N 1
ATOM 1273 C CA . PHE A 1 166 ? 2.537 47.062 20.25 1 51.97 166 PHE A CA 1
ATOM 1274 C C . PHE A 1 166 ? 1.911 47.281 21.609 1 51.97 166 PHE A C 1
ATOM 1276 O O . PHE A 1 166 ? 1.378 48.375 21.891 1 51.97 166 PHE A O 1
ATOM 1283 N N . TYR A 1 167 ? 1.944 46.25 22.391 1 47.44 167 TYR A N 1
ATOM 1284 C CA . TYR A 1 167 ? 1.443 46.438 23.75 1 47.44 167 TYR A CA 1
ATOM 1285 C C . TYR A 1 167 ? 2.574 46.812 24.703 1 47.44 167 TYR A C 1
ATOM 1287 O O . TYR A 1 167 ? 3.42 45.969 25.031 1 47.44 167 TYR A O 1
ATOM 1295 N N . ASP A 1 168 ? 3.068 47.938 24.609 1 46.69 168 ASP A N 1
ATOM 1296 C CA . ASP A 1 168 ? 3.92 48.531 25.641 1 46.69 168 ASP A CA 1
ATOM 1297 C C . ASP A 1 168 ? 3.156 48.688 26.953 1 46.69 168 ASP A C 1
ATOM 1299 O O . ASP A 1 168 ? 2.301 49.594 27.062 1 46.69 168 ASP A O 1
ATOM 1303 N N . PRO A 1 169 ? 3.02 47.75 27.75 1 48.44 169 PRO A N 1
ATOM 1304 C CA . PRO A 1 169 ? 2.311 47.906 29.031 1 48.44 169 PRO A CA 1
ATOM 1305 C C . PRO A 1 169 ? 2.693 49.188 29.766 1 48.44 169 PRO A C 1
ATOM 1307 O O . PRO A 1 169 ? 1.909 49.688 30.562 1 48.44 169 PRO A O 1
ATOM 1310 N N . ASP A 1 170 ? 3.998 49.5 29.672 1 48.47 170 ASP A N 1
ATOM 1311 C CA . ASP A 1 170 ? 4.492 50.656 30.422 1 48.47 170 ASP A CA 1
ATOM 1312 C C . ASP A 1 170 ? 4.074 51.969 29.75 1 48.47 170 ASP A C 1
ATOM 1314 O O . ASP A 1 170 ? 4.355 53.062 30.281 1 48.47 170 ASP A O 1
ATOM 1318 N N . ALA A 1 171 ? 3.49 51.938 28.641 1 47.94 171 ALA A N 1
ATOM 1319 C CA . ALA A 1 171 ? 3.107 53.188 27.969 1 47.94 171 ALA A CA 1
ATOM 1320 C C . ALA A 1 171 ? 2.023 53.906 28.766 1 47.94 171 ALA A C 1
ATOM 1322 O O . ALA A 1 171 ? 1.888 55.125 28.656 1 47.94 171 ALA A O 1
ATOM 1323 N N . GLY A 1 172 ? 1.161 53.156 29.484 1 45.41 172 GLY A N 1
ATOM 1324 C CA . GLY A 1 172 ? 0.126 53.844 30.234 1 45.41 172 GLY A CA 1
ATOM 1325 C C . GLY A 1 172 ? 0.632 54.438 31.531 1 45.41 172 GLY A C 1
ATOM 1326 O O . GLY A 1 172 ? -0.11 55.125 32.219 1 45.41 172 GLY A O 1
ATOM 1327 N N . ARG A 1 173 ? 1.801 54 32.125 1 44.62 173 ARG A N 1
ATOM 1328 C CA . ARG A 1 173 ? 2.168 54.469 33.469 1 44.62 173 ARG A CA 1
ATOM 1329 C C . ARG A 1 173 ? 2.752 55.875 33.406 1 44.62 173 ARG A C 1
ATOM 1331 O O . ARG A 1 173 ? 2.934 56.531 34.438 1 44.62 173 ARG A O 1
ATOM 1338 N N . LYS A 1 174 ? 3.232 56.438 32.25 1 44 174 LYS A N 1
ATOM 1339 C CA . LYS A 1 174 ? 4.07 57.625 32.469 1 44 174 LYS A CA 1
ATOM 1340 C C . LYS A 1 174 ? 3.223 58.875 32.719 1 44 174 LYS A C 1
ATOM 1342 O O . LYS A 1 174 ? 3.756 59.969 32.969 1 44 174 LYS A O 1
ATOM 1347 N N . SER A 1 175 ? 1.95 58.938 32.438 1 42.31 175 SER A N 1
ATOM 1348 C CA . SER A 1 175 ? 1.486 60.312 32.438 1 42.31 175 SER A CA 1
ATOM 1349 C C . SER A 1 175 ? 1.263 60.812 33.844 1 42.31 175 SER A C 1
ATOM 1351 O O . SER A 1 175 ? 0.842 61.969 34.062 1 42.31 175 SER A O 1
ATOM 1353 N N . GLY A 1 176 ? 1.203 59.969 34.844 1 38.97 176 GLY A N 1
ATOM 1354 C CA . GLY A 1 176 ? 0.632 60.594 36.031 1 38.97 176 GLY A CA 1
ATOM 1355 C C . GLY A 1 176 ? 1.593 61.531 36.719 1 38.97 176 GLY A C 1
ATOM 1356 O O . GLY A 1 176 ? 1.17 62.438 37.469 1 38.97 176 GLY A O 1
ATOM 1357 N N . THR A 1 177 ? 2.83 61.188 37.031 1 41.03 177 THR A N 1
ATOM 1358 C CA . THR A 1 177 ? 3.322 61.719 38.281 1 41.03 177 THR A CA 1
ATOM 1359 C C . THR A 1 177 ? 3.986 63.094 38.062 1 41.03 177 THR A C 1
ATOM 1361 O O . THR A 1 177 ? 4.621 63.625 39 1 41.03 177 THR A O 1
ATOM 1364 N N . LYS A 1 178 ? 3.898 63.844 36.969 1 42.19 178 LYS A N 1
ATOM 1365 C CA . LYS A 1 178 ? 4.793 65 37.062 1 42.19 178 LYS A CA 1
ATOM 1366 C C . LYS A 1 178 ? 4.293 66 38.125 1 42.19 178 LYS A C 1
ATOM 1368 O O . LYS A 1 178 ? 4.887 67.062 38.312 1 42.19 178 LYS A O 1
ATOM 1373 N N . ASP A 1 179 ? 3.115 66.062 38.812 1 35.16 179 ASP A N 1
ATOM 1374 C CA . ASP A 1 179 ? 2.826 67.312 39.531 1 35.16 179 ASP A CA 1
ATOM 1375 C C . ASP A 1 179 ? 3.656 67.438 40.812 1 35.16 179 ASP A C 1
ATOM 1377 O O . ASP A 1 179 ? 3.525 66.562 41.688 1 35.16 179 ASP A O 1
ATOM 1381 N N . SER A 1 180 ? 4.98 67.25 40.875 1 28.84 180 SER A N 1
ATOM 1382 C CA . SER A 1 180 ? 5.375 68.125 42.031 1 28.84 180 SER A CA 1
ATOM 1383 C C . SER A 1 180 ? 5.297 69.562 41.688 1 28.84 180 SER A C 1
ATOM 1385 O O . SER A 1 180 ? 5.5 69.938 40.531 1 28.84 180 SER A O 1
ATOM 1387 N N . MET B 1 1 ? 34.906 -3.098 3.494 1 61.5 1 MET B N 1
ATOM 1388 C CA . MET B 1 1 ? 34.281 -2.217 2.529 1 61.5 1 MET B CA 1
ATOM 1389 C C . MET B 1 1 ? 32.75 -2.443 2.518 1 61.5 1 MET B C 1
ATOM 1391 O O . MET B 1 1 ? 32.281 -3.561 2.742 1 61.5 1 MET B O 1
ATOM 1395 N N . SER B 1 2 ? 31.969 -1.414 2.564 1 86.38 2 SER B N 1
ATOM 1396 C CA . SER B 1 2 ? 30.531 -1.521 2.789 1 86.38 2 SER B CA 1
ATOM 1397 C C . SER B 1 2 ? 29.844 -2.232 1.629 1 86.38 2 SER B C 1
ATOM 1399 O O . SER B 1 2 ? 30.219 -2.039 0.469 1 86.38 2 SER B O 1
ATOM 1401 N N . SER B 1 3 ? 29.219 -3.291 1.907 1 93.56 3 SER B N 1
ATOM 1402 C CA . SER B 1 3 ? 28.453 -4.035 0.911 1 93.56 3 SER B CA 1
ATOM 1403 C C . SER B 1 3 ? 27.375 -3.158 0.276 1 93.56 3 SER B C 1
ATOM 1405 O O . SER B 1 3 ? 27.094 -2.059 0.76 1 93.56 3 SER B O 1
ATOM 1407 N N . ALA B 1 4 ? 26.891 -3.566 -0.906 1 96 4 ALA B N 1
ATOM 1408 C CA . ALA B 1 4 ? 25.797 -2.85 -1.562 1 96 4 ALA B CA 1
ATOM 1409 C C . ALA B 1 4 ? 24.625 -2.664 -0.613 1 96 4 ALA B C 1
ATOM 1411 O O . ALA B 1 4 ? 24.016 -1.588 -0.563 1 96 4 ALA B O 1
ATOM 1412 N N . LYS B 1 5 ? 24.359 -3.668 0.126 1 96.06 5 LYS B N 1
ATOM 1413 C CA . LYS B 1 5 ? 23.266 -3.646 1.1 1 96.06 5 LYS B CA 1
ATOM 1414 C C . LYS B 1 5 ? 23.5 -2.566 2.154 1 96.06 5 LYS B C 1
ATOM 1416 O O . LYS B 1 5 ? 22.609 -1.77 2.439 1 96.06 5 LYS B O 1
ATOM 1421 N N . GLN B 1 6 ? 24.609 -2.543 2.723 1 95 6 GLN B N 1
ATOM 1422 C CA . GLN B 1 6 ? 24.922 -1.578 3.775 1 95 6 GLN B CA 1
ATOM 1423 C C . GLN B 1 6 ? 24.844 -0.148 3.248 1 95 6 GLN B C 1
ATOM 1425 O O . GLN B 1 6 ? 24.328 0.741 3.928 1 95 6 GLN B O 1
ATOM 1430 N N . LEU B 1 7 ? 25.359 0.042 2.07 1 95.75 7 LEU B N 1
ATOM 1431 C CA . LEU B 1 7 ? 25.312 1.362 1.451 1 95.75 7 LEU B CA 1
ATOM 1432 C C . LEU B 1 7 ? 23.875 1.798 1.222 1 95.75 7 LEU B C 1
ATOM 1434 O O . LEU B 1 7 ? 23.516 2.955 1.468 1 95.75 7 LEU B O 1
ATOM 1438 N N . ALA B 1 8 ? 23.062 0.891 0.756 1 96.94 8 ALA B N 1
ATOM 1439 C CA . ALA B 1 8 ? 21.656 1.178 0.471 1 96.94 8 ALA B CA 1
ATOM 1440 C C . ALA B 1 8 ? 20.906 1.519 1.749 1 96.94 8 ALA B C 1
ATOM 1442 O O . ALA B 1 8 ? 20.094 2.453 1.77 1 96.94 8 ALA B O 1
ATOM 1443 N N . ILE B 1 9 ? 21.109 0.799 2.799 1 96.06 9 ILE B N 1
ATOM 1444 C CA . ILE B 1 9 ? 20.438 1.018 4.078 1 96.06 9 ILE B CA 1
ATOM 1445 C C . ILE B 1 9 ? 20.844 2.379 4.641 1 96.06 9 ILE B C 1
ATOM 1447 O O . ILE B 1 9 ? 19.984 3.145 5.094 1 96.06 9 ILE B O 1
ATOM 1451 N N . GLU B 1 10 ? 22.062 2.643 4.574 1 95.06 10 GLU B N 1
ATOM 1452 C CA . GLU B 1 10 ? 22.547 3.92 5.082 1 95.06 10 GLU B CA 1
ATOM 1453 C C . GLU B 1 10 ? 21.953 5.09 4.312 1 95.06 10 GLU B C 1
ATOM 1455 O O . GLU B 1 10 ? 21.672 6.145 4.891 1 95.06 10 GLU B O 1
ATOM 1460 N N . ALA B 1 11 ? 21.781 4.875 3.061 1 96.31 11 ALA B N 1
ATOM 1461 C CA . ALA B 1 11 ? 21.234 5.934 2.213 1 96.31 11 ALA B CA 1
ATOM 1462 C C . ALA B 1 11 ? 19.719 5.965 2.281 1 96.31 11 ALA B C 1
ATOM 1464 O O . ALA B 1 11 ? 19.078 6.867 1.728 1 96.31 11 ALA B O 1
ATOM 1465 N N . GLY B 1 12 ? 19.047 4.977 2.873 1 96.12 12 GLY B N 1
ATOM 1466 C CA . GLY B 1 12 ? 17.594 4.918 3.021 1 96.12 12 GLY B CA 1
ATOM 1467 C C . GLY B 1 12 ? 16.875 4.5 1.751 1 96.12 12 GLY B C 1
ATOM 1468 O O . GLY B 1 12 ? 15.773 4.965 1.471 1 96.12 12 GLY B O 1
ATOM 1469 N N . VAL B 1 13 ? 17.578 3.678 0.943 1 97.56 13 VAL B N 1
ATOM 1470 C CA . VAL B 1 13 ? 16.953 3.279 -0.317 1 97.56 13 VAL B CA 1
ATOM 1471 C C . VAL B 1 13 ? 16.641 1.784 -0.291 1 97.56 13 VAL B C 1
ATOM 1473 O O . VAL B 1 13 ? 16.469 1.162 -1.341 1 97.56 13 VAL B O 1
ATOM 1476 N N . ASP B 1 14 ? 16.578 1.144 0.88 1 95.88 14 ASP B N 1
ATOM 1477 C CA . ASP B 1 14 ? 16.406 -0.3 1.018 1 95.88 14 ASP B CA 1
ATOM 1478 C C . ASP B 1 14 ? 14.938 -0.694 0.914 1 95.88 14 ASP B C 1
ATOM 1480 O O . ASP B 1 14 ? 14.617 -1.865 0.702 1 95.88 14 ASP B O 1
ATOM 1484 N N . ARG B 1 15 ? 14 0.261 1.044 1 94.94 15 ARG B N 1
ATOM 1485 C CA . ARG B 1 15 ? 12.578 -0.071 0.998 1 94.94 15 ARG B CA 1
ATOM 1486 C C . ARG B 1 15 ? 11.773 1.054 0.355 1 94.94 15 ARG B C 1
ATOM 1488 O O . ARG B 1 15 ? 10.781 1.516 0.92 1 94.94 15 ARG B O 1
ATOM 1495 N N . LEU B 1 16 ? 12.133 1.346 -0.838 1 97 16 LEU B N 1
ATOM 1496 C CA . LEU B 1 16 ? 11.414 2.359 -1.596 1 97 16 LEU B CA 1
ATOM 1497 C C . LEU B 1 16 ? 10.328 1.724 -2.461 1 97 16 LEU B C 1
ATOM 1499 O O . LEU B 1 16 ? 10.422 0.545 -2.812 1 97 16 LEU B O 1
ATOM 1503 N N . HIS B 1 17 ? 9.352 2.467 -2.756 1 98.06 17 HIS B N 1
ATOM 1504 C CA . HIS B 1 17 ? 8.352 2.039 -3.729 1 98.06 17 HIS B CA 1
ATOM 1505 C C . HIS B 1 17 ? 7.727 3.234 -4.441 1 98.06 17 HIS B C 1
ATOM 1507 O O . HIS B 1 17 ? 7.746 4.352 -3.92 1 98.06 17 HIS B O 1
ATOM 1513 N N . CYS B 1 18 ? 7.25 2.926 -5.609 1 96.06 18 CYS B N 1
ATOM 1514 C CA . CYS B 1 18 ? 6.578 3.947 -6.406 1 96.06 18 CYS B CA 1
ATOM 1515 C C . CYS B 1 18 ? 5.629 3.312 -7.414 1 96.06 18 CYS B C 1
ATOM 1517 O O . CYS B 1 18 ? 6.004 2.375 -8.125 1 96.06 18 CYS B O 1
ATOM 1519 N N . PHE B 1 19 ? 4.406 3.801 -7.41 1 96.38 19 PHE B N 1
ATOM 1520 C CA . PHE B 1 19 ? 3.416 3.377 -8.391 1 96.38 19 PHE B CA 1
ATOM 1521 C C . PHE B 1 19 ? 3.488 4.238 -9.641 1 96.38 19 PHE B C 1
ATOM 1523 O O . PHE B 1 19 ? 3.504 5.469 -9.555 1 96.38 19 PHE B O 1
ATOM 1530 N N . VAL B 1 20 ? 3.621 3.557 -10.727 1 91 20 VAL B N 1
ATOM 1531 C CA . VAL B 1 20 ? 3.699 4.266 -12 1 91 20 VAL B CA 1
ATOM 1532 C C . VAL B 1 20 ? 2.57 3.807 -12.914 1 91 20 VAL B C 1
ATOM 1534 O O . VAL B 1 20 ? 2.348 2.605 -13.086 1 91 20 VAL B O 1
ATOM 1537 N N . LYS B 1 21 ? 1.856 4.703 -13.461 1 88.06 21 LYS B N 1
ATOM 1538 C CA . LYS B 1 21 ? 0.819 4.422 -14.453 1 88.06 21 LYS B CA 1
ATOM 1539 C C . LYS B 1 21 ? 1.171 5.031 -15.805 1 88.06 21 LYS B C 1
ATOM 1541 O O . LYS B 1 21 ? 1.472 6.223 -15.898 1 88.06 21 LYS B O 1
ATOM 1546 N N . ARG B 1 22 ? 1.334 4.176 -16.781 1 78.38 22 ARG B N 1
ATOM 1547 C CA . ARG B 1 22 ? 1.563 4.652 -18.141 1 78.38 22 ARG B CA 1
ATOM 1548 C C . ARG B 1 22 ? 0.492 4.125 -19.094 1 78.38 22 ARG B C 1
ATOM 1550 O O . ARG B 1 22 ? 0.469 2.936 -19.406 1 78.38 22 ARG B O 1
ATOM 1557 N N . GLY B 1 23 ? -0.324 5.113 -19.484 1 79.44 23 GLY B N 1
ATOM 1558 C CA . GLY B 1 23 ? -1.479 4.668 -20.25 1 79.44 23 GLY B CA 1
ATOM 1559 C C . GLY B 1 23 ? -2.404 3.762 -19.469 1 79.44 23 GLY B C 1
ATOM 1560 O O . GLY B 1 23 ? -2.916 4.152 -18.406 1 79.44 23 GLY B O 1
ATOM 1561 N N . GLY B 1 24 ? -2.477 2.486 -19.906 1 80.44 24 GLY B N 1
ATOM 1562 C CA . GLY B 1 24 ? -3.309 1.495 -19.25 1 80.44 24 GLY B CA 1
ATOM 1563 C C . GLY B 1 24 ? -2.52 0.557 -18.359 1 80.44 24 GLY B C 1
ATOM 1564 O O . GLY B 1 24 ? -3.1 -0.177 -17.547 1 80.44 24 GLY B O 1
ATOM 1565 N N . ASP B 1 25 ? -1.238 0.749 -18.422 1 87.81 25 ASP B N 1
ATOM 1566 C CA . ASP B 1 25 ? -0.39 -0.19 -17.688 1 87.81 25 ASP B CA 1
ATOM 1567 C C . ASP B 1 25 ? -0.03 0.352 -16.312 1 87.81 25 ASP B C 1
ATOM 1569 O O . ASP B 1 25 ? 0.374 1.509 -16.172 1 87.81 25 ASP B O 1
ATOM 1573 N N . LYS B 1 26 ? -0.274 -0.442 -15.305 1 94.31 26 LYS B N 1
ATOM 1574 C CA . LYS B 1 26 ? 0.059 -0.11 -13.922 1 94.31 26 LYS B CA 1
ATOM 1575 C C . LYS B 1 26 ? 1.252 -0.925 -13.43 1 94.31 26 LYS B C 1
ATOM 1577 O O . LYS B 1 26 ? 1.253 -2.154 -13.531 1 94.31 26 LYS B O 1
ATOM 1582 N N . MET B 1 27 ? 2.252 -0.188 -13.016 1 96 27 MET B N 1
ATOM 1583 C CA . MET B 1 27 ? 3.467 -0.849 -12.547 1 96 27 MET B CA 1
ATOM 1584 C C . MET B 1 27 ? 3.904 -0.291 -11.195 1 96 27 MET B C 1
ATOM 1586 O O . MET B 1 27 ? 3.633 0.869 -10.883 1 96 27 MET B O 1
ATOM 1590 N N . VAL B 1 28 ? 4.523 -1.172 -10.508 1 97.75 28 VAL B N 1
ATOM 1591 C CA . VAL B 1 28 ? 5.105 -0.776 -9.227 1 97.75 28 VAL B CA 1
ATOM 1592 C C . VAL B 1 28 ? 6.613 -1.034 -9.242 1 97.75 28 VAL B C 1
ATOM 1594 O O . VAL B 1 28 ? 7.059 -2.125 -9.609 1 97.75 28 VAL B O 1
ATOM 1597 N N . SER B 1 29 ? 7.336 -0.039 -8.984 1 97.94 29 SER B N 1
ATOM 1598 C CA . SER B 1 29 ? 8.773 -0.188 -8.758 1 97.94 29 SER B CA 1
ATOM 1599 C C . SER B 1 29 ? 9.102 -0.133 -7.27 1 97.94 29 SER B C 1
ATOM 1601 O O . SER B 1 29 ? 8.539 0.676 -6.527 1 97.94 29 SER B O 1
ATOM 1603 N N . PHE B 1 30 ? 10.031 -1.032 -6.867 1 98.25 30 PHE B N 1
ATOM 1604 C CA . PHE B 1 30 ? 10.398 -1.01 -5.453 1 98.25 30 PHE B CA 1
ATOM 1605 C C . PHE B 1 30 ? 11.797 -1.57 -5.254 1 98.25 30 PHE B C 1
ATOM 1607 O O . PHE B 1 30 ? 12.391 -2.131 -6.18 1 98.25 30 PHE B O 1
ATOM 1614 N N . THR B 1 31 ? 12.367 -1.304 -4.094 1 98.5 31 THR B N 1
ATOM 1615 C CA . THR B 1 31 ? 13.711 -1.769 -3.773 1 98.5 31 THR B CA 1
ATOM 1616 C C . THR B 1 31 ? 13.695 -2.672 -2.545 1 98.5 31 THR B C 1
ATOM 1618 O O . THR B 1 31 ? 12.758 -2.623 -1.745 1 98.5 31 THR B O 1
ATOM 1621 N N . SER B 1 32 ? 14.648 -3.504 -2.494 1 97.5 32 SER B N 1
ATOM 1622 C CA . SER B 1 32 ? 14.789 -4.371 -1.33 1 97.5 32 SER B CA 1
ATOM 1623 C C . SER B 1 32 ? 16.234 -4.809 -1.135 1 97.5 32 SER B C 1
ATOM 1625 O O . SER B 1 32 ? 17.078 -4.613 -2.018 1 97.5 32 SER B O 1
ATOM 1627 N N . CYS B 1 33 ? 16.484 -5.277 0.028 1 95.62 33 CYS B N 1
ATOM 1628 C CA . CYS B 1 33 ? 17.766 -5.922 0.332 1 95.62 33 CYS B CA 1
ATOM 1629 C C . CYS B 1 33 ? 17.547 -7.367 0.77 1 95.62 33 CYS B C 1
ATOM 1631 O O . CYS B 1 33 ? 16.594 -7.668 1.489 1 95.62 33 CYS B O 1
ATOM 1633 N N . ALA B 1 34 ? 18.375 -8.203 0.251 1 86.94 34 ALA B N 1
ATOM 1634 C CA . ALA B 1 34 ? 18.25 -9.617 0.606 1 86.94 34 ALA B CA 1
ATOM 1635 C C . ALA B 1 34 ? 18.609 -9.844 2.072 1 86.94 34 ALA B C 1
ATOM 1637 O O . ALA B 1 34 ? 19.438 -9.125 2.637 1 86.94 34 ALA B O 1
ATOM 1638 N N . LYS B 1 35 ? 17.953 -10.883 2.576 1 82.19 35 LYS B N 1
ATOM 1639 C CA . LYS B 1 35 ? 18.188 -11.195 3.984 1 82.19 35 LYS B CA 1
ATOM 1640 C C . LYS B 1 35 ? 19.578 -11.805 4.191 1 82.19 35 LYS B C 1
ATOM 1642 O O . LYS B 1 35 ? 20.266 -11.484 5.156 1 82.19 35 LYS B O 1
ATOM 1647 N N . TYR B 1 36 ? 19.953 -12.625 3.289 1 84 36 TYR B N 1
ATOM 1648 C CA . TYR B 1 36 ? 21.156 -13.43 3.549 1 84 36 TYR B CA 1
ATOM 1649 C C . TYR B 1 36 ? 22.281 -13.039 2.605 1 84 36 TYR B C 1
ATOM 1651 O O . TYR B 1 36 ? 23.359 -13.656 2.621 1 84 36 TYR B O 1
ATOM 1659 N N . ASP B 1 37 ? 22.031 -12.094 1.792 1 86.5 37 ASP B N 1
ATOM 1660 C CA . ASP B 1 37 ? 23.078 -11.656 0.875 1 86.5 37 ASP B CA 1
ATOM 1661 C C . ASP B 1 37 ? 23.312 -10.156 0.986 1 86.5 37 ASP B C 1
ATOM 1663 O O . ASP B 1 37 ? 22.547 -9.453 1.66 1 86.5 37 ASP B O 1
ATOM 1667 N N . ASP B 1 38 ? 24.406 -9.742 0.482 1 92.69 38 ASP B N 1
ATOM 1668 C CA . ASP B 1 38 ? 24.828 -8.344 0.596 1 92.69 38 ASP B CA 1
ATOM 1669 C C . ASP B 1 38 ? 24.438 -7.551 -0.646 1 92.69 38 ASP B C 1
ATOM 1671 O O . ASP B 1 38 ? 25.141 -6.625 -1.046 1 92.69 38 ASP B O 1
ATOM 1675 N N . THR B 1 39 ? 23.266 -7.93 -1.156 1 96.5 39 THR B N 1
ATOM 1676 C CA . THR B 1 39 ? 22.891 -7.332 -2.43 1 96.5 39 THR B CA 1
ATOM 1677 C C . THR B 1 39 ? 21.719 -6.367 -2.244 1 96.5 39 THR B C 1
ATOM 1679 O O . THR B 1 39 ? 21 -6.445 -1.25 1 96.5 39 THR B O 1
ATOM 1682 N N . TRP B 1 40 ? 21.656 -5.426 -3.104 1 97.81 40 TRP B N 1
ATOM 1683 C CA . TRP B 1 40 ? 20.547 -4.484 -3.252 1 97.81 40 TRP B CA 1
ATOM 1684 C C . TRP B 1 40 ? 19.781 -4.738 -4.547 1 97.81 40 TRP B C 1
ATOM 1686 O O . TRP B 1 40 ? 20.391 -4.902 -5.609 1 97.81 40 TRP B O 1
ATOM 1696 N N . THR B 1 41 ? 18.469 -4.816 -4.48 1 98.31 41 THR B N 1
ATOM 1697 C CA . THR B 1 41 ? 17.703 -5.262 -5.645 1 98.31 41 THR B CA 1
ATOM 1698 C C . THR B 1 41 ? 16.656 -4.223 -6.035 1 98.31 41 THR B C 1
ATOM 1700 O O . THR B 1 41 ? 15.992 -3.654 -5.172 1 98.31 41 THR B O 1
ATOM 1703 N N . LEU B 1 42 ? 16.609 -3.924 -7.289 1 98.25 42 LEU B N 1
ATOM 1704 C CA . LEU B 1 42 ? 15.523 -3.154 -7.898 1 98.25 42 LEU B CA 1
ATOM 1705 C C . LEU B 1 42 ? 14.477 -4.078 -8.5 1 98.25 42 LEU B C 1
ATOM 1707 O O . LEU B 1 42 ? 14.812 -5.066 -9.156 1 98.25 42 LEU B O 1
ATOM 1711 N N . HIS B 1 43 ? 13.25 -3.734 -8.227 1 98.44 43 HIS B N 1
ATOM 1712 C CA . HIS B 1 43 ? 12.156 -4.555 -8.727 1 98.44 43 HIS B CA 1
ATOM 1713 C C . HIS B 1 43 ? 11.156 -3.713 -9.516 1 98.44 43 HIS B C 1
ATOM 1715 O O . HIS B 1 43 ? 10.93 -2.547 -9.195 1 98.44 43 HIS B O 1
ATOM 1721 N N . VAL B 1 44 ? 10.547 -4.301 -10.5 1 97.69 44 VAL B N 1
ATOM 1722 C CA . VAL B 1 44 ? 9.344 -3.803 -11.172 1 97.69 44 VAL B CA 1
ATOM 1723 C C . VAL B 1 44 ? 8.312 -4.918 -11.273 1 97.69 44 VAL B C 1
ATOM 1725 O O . VAL B 1 44 ? 8.648 -6.062 -11.578 1 97.69 44 VAL B O 1
ATOM 1728 N N . THR B 1 45 ? 7.059 -4.613 -11.008 1 97.56 45 THR B N 1
ATOM 1729 C CA . THR B 1 45 ? 6.02 -5.633 -11.094 1 97.56 45 THR B CA 1
ATOM 1730 C C . THR B 1 45 ? 4.711 -5.031 -11.602 1 97.56 45 THR B C 1
ATOM 1732 O O . THR B 1 45 ? 4.418 -3.863 -11.344 1 97.56 45 THR B O 1
ATOM 1735 N N . ASP B 1 46 ? 4.031 -5.805 -12.297 1 95.19 46 ASP B N 1
ATOM 1736 C CA . ASP B 1 46 ? 2.674 -5.438 -12.688 1 95.19 46 ASP B CA 1
ATOM 1737 C C . ASP B 1 46 ? 1.639 -6.113 -11.789 1 95.19 46 ASP B C 1
ATOM 1739 O O . ASP B 1 46 ? 0.442 -6.086 -12.086 1 95.19 46 ASP B O 1
ATOM 1743 N N . GLY B 1 47 ? 2.113 -6.719 -10.766 1 96.19 47 GLY B N 1
ATOM 1744 C CA . GLY B 1 47 ? 1.233 -7.422 -9.852 1 96.19 47 GLY B CA 1
ATOM 1745 C C . GLY B 1 47 ? 1.125 -8.906 -10.141 1 96.19 47 GLY B C 1
ATOM 1746 O O . GLY B 1 47 ? 0.605 -9.664 -9.32 1 96.19 47 GLY B O 1
ATOM 1747 N N . ILE B 1 48 ? 1.591 -9.344 -11.266 1 94.94 48 ILE B N 1
ATOM 1748 C CA . ILE B 1 48 ? 1.592 -10.742 -11.656 1 94.94 48 ILE B CA 1
ATOM 1749 C C . ILE B 1 48 ? 3.029 -11.227 -11.836 1 94.94 48 ILE B C 1
ATOM 1751 O O . ILE B 1 48 ? 3.461 -12.172 -11.172 1 94.94 48 ILE B O 1
ATOM 1755 N N . ASP B 1 49 ? 3.682 -10.594 -12.703 1 94.88 49 ASP B N 1
ATOM 1756 C CA . ASP B 1 49 ? 5.09 -10.898 -12.938 1 94.88 49 ASP B CA 1
ATOM 1757 C C . ASP B 1 49 ? 5.996 -9.906 -12.219 1 94.88 49 ASP B C 1
ATOM 1759 O O . ASP B 1 49 ? 5.562 -8.805 -11.859 1 94.88 49 ASP B O 1
ATOM 1763 N N . VAL B 1 50 ? 7.219 -10.352 -11.984 1 97.5 50 VAL B N 1
ATOM 1764 C CA . VAL B 1 50 ? 8.219 -9.5 -11.352 1 97.5 50 VAL B CA 1
ATOM 1765 C C . VAL B 1 50 ? 9.5 -9.516 -12.188 1 97.5 50 VAL B C 1
ATOM 1767 O O . VAL B 1 50 ? 9.953 -10.57 -12.625 1 97.5 50 VAL B O 1
ATOM 1770 N N . TRP B 1 51 ? 9.961 -8.336 -12.484 1 97.69 51 TRP B N 1
ATOM 1771 C CA . TRP B 1 51 ? 11.297 -8.148 -13.047 1 97.69 51 TRP B CA 1
ATOM 1772 C C . TRP B 1 51 ? 12.25 -7.574 -12.008 1 97.69 51 TRP B C 1
ATOM 1774 O O . TRP B 1 51 ? 11.859 -6.711 -11.211 1 97.69 51 TRP B O 1
ATOM 1784 N N . ARG B 1 52 ? 13.445 -8.07 -12.039 1 97.69 52 ARG B N 1
ATOM 1785 C CA . ARG B 1 52 ? 14.328 -7.641 -10.961 1 97.69 52 ARG B CA 1
ATOM 1786 C C . ARG B 1 52 ? 15.773 -7.559 -11.43 1 97.69 52 ARG B C 1
ATOM 1788 O O . ARG B 1 52 ? 16.156 -8.242 -12.383 1 97.69 52 ARG B O 1
ATOM 1795 N N . LEU B 1 53 ? 16.547 -6.711 -10.844 1 97.75 53 LEU B N 1
ATOM 1796 C CA . LEU B 1 53 ? 17.984 -6.566 -10.977 1 97.75 53 LEU B CA 1
ATOM 1797 C C . LEU B 1 53 ? 18.656 -6.57 -9.602 1 97.75 53 LEU B C 1
ATOM 1799 O O . LEU B 1 53 ? 18.516 -5.621 -8.828 1 97.75 53 LEU B O 1
ATOM 1803 N N . GLU B 1 54 ? 19.281 -7.684 -9.359 1 97.25 54 GLU B N 1
ATOM 1804 C CA . GLU B 1 54 ? 20 -7.844 -8.109 1 97.25 54 GLU B CA 1
ATOM 1805 C C . GLU B 1 54 ? 21.453 -7.406 -8.266 1 97.25 54 GLU B C 1
ATOM 1807 O O . GLU B 1 54 ? 22.188 -7.918 -9.117 1 97.25 54 GLU B O 1
ATOM 1812 N N . MET B 1 55 ? 21.922 -6.496 -7.398 1 97.62 55 MET B N 1
ATOM 1813 C CA . MET B 1 55 ? 23.25 -5.91 -7.602 1 97.62 55 MET B CA 1
ATOM 1814 C C . MET B 1 55 ? 24.109 -6.078 -6.355 1 97.62 55 MET B C 1
ATOM 1816 O O . MET B 1 55 ? 23.656 -5.828 -5.238 1 97.62 55 MET B O 1
ATOM 1820 N N . ASP B 1 56 ? 25.266 -6.527 -6.555 1 95.94 56 ASP B N 1
ATOM 1821 C CA . ASP B 1 56 ? 26.297 -6.422 -5.523 1 95.94 56 ASP B CA 1
ATOM 1822 C C . ASP B 1 56 ? 27.031 -5.094 -5.621 1 95.94 56 ASP B C 1
ATOM 1824 O O . ASP B 1 56 ? 26.672 -4.23 -6.426 1 95.94 56 ASP B O 1
ATOM 1828 N N . LYS B 1 57 ? 28.031 -4.992 -4.812 1 95.25 57 LYS B N 1
ATOM 1829 C CA . LYS B 1 57 ? 28.719 -3.709 -4.773 1 95.25 57 LYS B CA 1
ATOM 1830 C C . LYS B 1 57 ? 29.359 -3.383 -6.121 1 95.25 57 LYS B C 1
ATOM 1832 O O . LYS B 1 57 ? 29.344 -2.232 -6.562 1 95.25 57 LYS B O 1
ATOM 1837 N N . LYS B 1 58 ? 29.984 -4.355 -6.73 1 95.75 58 LYS B N 1
ATOM 1838 C CA . LYS B 1 58 ? 30.641 -4.137 -8.023 1 95.75 58 LYS B CA 1
ATOM 1839 C C . LYS B 1 58 ? 29.641 -3.643 -9.062 1 95.75 58 LYS B C 1
ATOM 1841 O O . LYS B 1 58 ? 29.938 -2.748 -9.852 1 95.75 58 LYS B O 1
ATOM 1846 N N . GLU B 1 59 ? 28.469 -4.207 -9.117 1 96.12 59 GLU B N 1
ATOM 1847 C CA . GLU B 1 59 ? 27.422 -3.82 -10.062 1 96.12 59 GLU B CA 1
ATOM 1848 C C . GLU B 1 59 ? 26.906 -2.41 -9.773 1 96.12 59 GLU B C 1
ATOM 1850 O O . GLU B 1 59 ? 26.656 -1.641 -10.703 1 96.12 59 GLU B O 1
ATOM 1855 N N . VAL B 1 60 ? 26.766 -2.092 -8.508 1 96.81 60 VAL B N 1
ATOM 1856 C CA . VAL B 1 60 ? 26.359 -0.739 -8.141 1 96.81 60 VAL B CA 1
ATOM 1857 C C . VAL B 1 60 ? 27.422 0.262 -8.609 1 96.81 60 VAL B C 1
ATOM 1859 O O . VAL B 1 60 ? 27.078 1.312 -9.164 1 96.81 60 VAL B O 1
ATOM 1862 N N . ASP B 1 61 ? 28.625 -0.116 -8.383 1 96.31 61 ASP B N 1
ATOM 1863 C CA . ASP B 1 61 ? 29.734 0.728 -8.812 1 96.31 61 ASP B CA 1
ATOM 1864 C C . ASP B 1 61 ? 29.688 0.961 -10.32 1 96.31 61 ASP B C 1
ATOM 1866 O O . ASP B 1 61 ? 29.938 2.074 -10.789 1 96.31 61 ASP B O 1
ATOM 1870 N N . SER B 1 62 ? 29.438 -0.049 -11.039 1 96.62 62 SER B N 1
ATOM 1871 C CA . SER B 1 62 ? 29.375 0.036 -12.492 1 96.62 62 SER B CA 1
ATOM 1872 C C . SER B 1 62 ? 28.297 1.018 -12.938 1 96.62 62 SER B C 1
ATOM 1874 O O . SER B 1 62 ? 28.516 1.815 -13.852 1 96.62 62 SER B O 1
ATOM 1876 N N . HIS B 1 63 ? 27.125 1.005 -12.344 1 96.5 63 HIS B N 1
ATOM 1877 C CA . HIS B 1 63 ? 26.047 1.917 -12.695 1 96.5 63 HIS B CA 1
ATOM 1878 C C . HIS B 1 63 ? 26.375 3.348 -12.281 1 96.5 63 HIS B C 1
ATOM 1880 O O . HIS B 1 63 ? 26.031 4.297 -12.992 1 96.5 63 HIS B O 1
ATOM 1886 N N . LYS B 1 64 ? 26.938 3.414 -11.141 1 96.19 64 LYS B N 1
ATOM 1887 C CA . LYS B 1 64 ? 27.375 4.715 -10.648 1 96.19 64 LYS B CA 1
ATOM 1888 C C . LYS B 1 64 ? 28.359 5.363 -11.617 1 96.19 64 LYS B C 1
ATOM 1890 O O . LYS B 1 64 ? 28.219 6.543 -11.953 1 96.19 64 LYS B O 1
ATOM 1895 N N . GLU B 1 65 ? 29.312 4.633 -12.07 1 95.38 65 GLU B N 1
ATOM 1896 C CA . GLU B 1 65 ? 30.328 5.117 -12.992 1 95.38 65 GLU B CA 1
ATOM 1897 C C . GLU B 1 65 ? 29.734 5.449 -14.359 1 95.38 65 GLU B C 1
ATOM 1899 O O . GLU B 1 65 ? 30.125 6.438 -14.984 1 95.38 65 GLU B O 1
ATOM 1904 N N . LEU B 1 66 ? 28.859 4.617 -14.828 1 93.31 66 LEU B N 1
ATOM 1905 C CA . LEU B 1 66 ? 28.203 4.84 -16.109 1 93.31 66 LEU B CA 1
ATOM 1906 C C . LEU B 1 66 ? 27.484 6.184 -16.109 1 93.31 66 LEU B C 1
ATOM 1908 O O . LEU B 1 66 ? 27.375 6.832 -17.156 1 93.31 66 LEU B O 1
ATOM 1912 N N . ALA B 1 67 ? 26.984 6.574 -15 1 93.88 67 ALA B N 1
ATOM 1913 C CA . ALA B 1 67 ? 26.25 7.824 -14.875 1 93.88 67 ALA B CA 1
ATOM 1914 C C . ALA B 1 67 ? 27.188 8.984 -14.531 1 93.88 67 ALA B C 1
ATOM 1916 O O . ALA B 1 67 ? 26.734 10.109 -14.312 1 93.88 67 ALA B O 1
ATOM 1917 N N . ASP B 1 68 ? 28.453 8.781 -14.391 1 94 68 ASP B N 1
ATOM 1918 C CA . ASP B 1 68 ? 29.484 9.781 -14.086 1 94 68 ASP B CA 1
ATOM 1919 C C . ASP B 1 68 ? 29.234 10.43 -12.727 1 94 68 ASP B C 1
ATOM 1921 O O . ASP B 1 68 ? 29.281 11.656 -12.594 1 94 68 ASP B O 1
ATOM 1925 N N . ILE B 1 69 ? 28.906 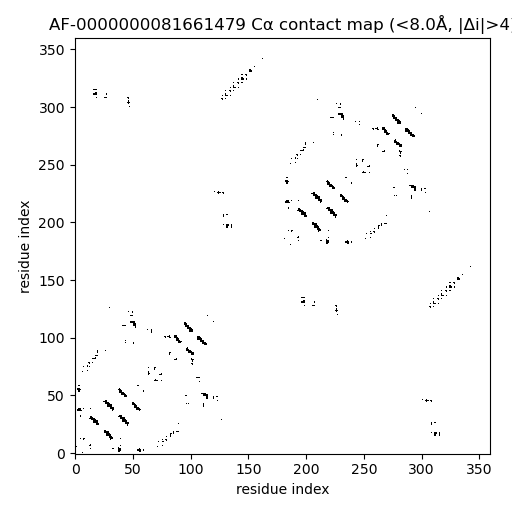9.516 -11.797 1 95.06 69 ILE B N 1
ATOM 1926 C CA . ILE B 1 69 ? 28.688 9.969 -10.422 1 95.06 69 ILE B CA 1
ATOM 1927 C C . ILE B 1 69 ? 29.844 9.516 -9.539 1 95.06 69 ILE B C 1
ATOM 1929 O O . ILE B 1 69 ? 30.25 8.352 -9.594 1 95.06 69 ILE B O 1
ATOM 1933 N N . LYS B 1 70 ? 30.297 10.391 -8.742 1 93.12 70 LYS B N 1
ATOM 1934 C CA . LYS B 1 70 ? 31.562 10.172 -8.039 1 93.12 70 LYS B CA 1
ATOM 1935 C C . LYS B 1 70 ? 31.344 9.383 -6.746 1 93.12 70 LYS B C 1
ATOM 1937 O O . LYS B 1 70 ? 32.125 8.5 -6.406 1 93.12 70 LYS B O 1
ATOM 1942 N N . THR B 1 71 ? 30.266 9.672 -6.07 1 95.56 71 THR B N 1
ATOM 1943 C CA . THR B 1 71 ? 30.109 9.078 -4.746 1 95.56 71 THR B CA 1
ATOM 1944 C C . THR B 1 71 ? 28.812 8.281 -4.668 1 95.56 71 THR B C 1
ATOM 1946 O O . THR B 1 71 ? 27.859 8.562 -5.398 1 95.56 71 THR B O 1
ATOM 1949 N N . TYR B 1 72 ? 28.812 7.348 -3.777 1 96.06 72 TYR B N 1
ATOM 1950 C CA . TYR B 1 72 ? 27.609 6.555 -3.545 1 96.06 72 TYR B CA 1
ATOM 1951 C C . TYR B 1 72 ? 26.484 7.426 -2.998 1 96.06 72 TYR B C 1
ATOM 1953 O O . TYR B 1 72 ? 25.312 7.219 -3.332 1 96.06 72 TYR B O 1
ATOM 1961 N N . ASP B 1 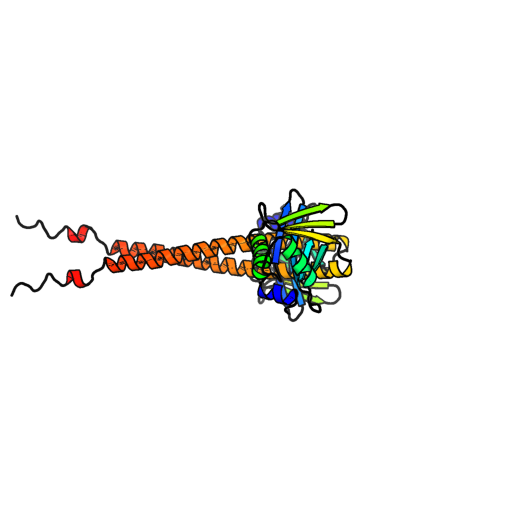73 ? 26.828 8.312 -2.16 1 95.56 73 ASP B N 1
ATOM 1962 C CA . ASP B 1 73 ? 25.828 9.188 -1.549 1 95.56 73 ASP B CA 1
ATOM 1963 C C . ASP B 1 73 ? 25.016 9.922 -2.611 1 95.56 73 ASP B C 1
ATOM 1965 O O . ASP B 1 73 ? 23.781 9.953 -2.541 1 95.56 73 ASP B O 1
ATOM 1969 N N . VAL B 1 74 ? 25.734 10.422 -3.531 1 94.56 74 VAL B N 1
ATOM 1970 C CA . VAL B 1 74 ? 25.062 11.164 -4.594 1 94.56 74 VAL B CA 1
ATOM 1971 C C . VAL B 1 74 ? 24.25 10.211 -5.457 1 94.56 74 VAL B C 1
ATOM 1973 O O . VAL B 1 74 ? 23.125 10.531 -5.852 1 94.56 74 VAL B O 1
ATOM 1976 N N . PHE B 1 75 ? 24.75 9.094 -5.734 1 96.5 75 PHE B N 1
ATOM 1977 C CA . PHE B 1 75 ? 24.094 8.086 -6.555 1 96.5 75 PHE B CA 1
ATOM 1978 C C . PHE B 1 75 ? 22.766 7.656 -5.934 1 96.5 75 PHE B C 1
ATOM 1980 O O . PHE B 1 75 ? 21.734 7.715 -6.586 1 96.5 75 PHE B O 1
ATOM 1987 N N . PHE B 1 76 ? 22.766 7.363 -4.648 1 97.69 76 PHE B N 1
ATOM 1988 C CA . PHE B 1 76 ? 21.562 6.879 -3.967 1 97.69 76 PHE B CA 1
ATOM 1989 C C . PHE B 1 76 ? 20.609 8.023 -3.676 1 97.69 76 PHE B C 1
ATOM 1991 O O . PHE B 1 76 ? 19.391 7.836 -3.674 1 97.69 76 PHE B O 1
ATOM 1998 N N . ALA B 1 77 ? 21.156 9.133 -3.451 1 96.12 77 ALA B N 1
ATOM 1999 C CA . ALA B 1 77 ? 20.281 10.289 -3.258 1 96.12 77 ALA B CA 1
ATOM 2000 C C . ALA B 1 77 ? 19.438 10.555 -4.504 1 96.12 77 ALA B C 1
ATOM 2002 O O . ALA B 1 77 ? 18.266 10.945 -4.406 1 96.12 77 ALA B O 1
ATOM 2003 N N . LYS B 1 78 ? 20.078 10.406 -5.621 1 95.94 78 LYS B N 1
ATOM 2004 C CA . LYS B 1 78 ? 19.359 10.578 -6.883 1 95.94 78 LYS B CA 1
ATOM 2005 C C . LYS B 1 78 ? 18.219 9.57 -7.008 1 95.94 78 LYS B C 1
ATOM 2007 O O . LYS B 1 78 ? 17.109 9.922 -7.422 1 95.94 78 LYS B O 1
ATOM 2012 N N . ILE B 1 79 ? 18.469 8.375 -6.668 1 97.44 79 ILE B N 1
ATOM 2013 C CA . ILE B 1 79 ? 17.469 7.32 -6.738 1 97.44 79 ILE B CA 1
ATOM 2014 C C . ILE B 1 79 ? 16.344 7.613 -5.746 1 97.44 79 ILE B C 1
ATOM 2016 O O . ILE B 1 79 ? 15.164 7.555 -6.102 1 97.44 79 ILE B O 1
ATOM 2020 N N . LYS B 1 80 ? 16.766 7.938 -4.602 1 96.75 80 LYS B N 1
ATOM 2021 C CA . LYS B 1 80 ? 15.789 8.242 -3.553 1 96.75 80 LYS B CA 1
ATOM 2022 C C . LYS B 1 80 ? 14.875 9.391 -3.967 1 96.75 80 LYS B C 1
ATOM 2024 O O . LYS B 1 80 ? 13.648 9.289 -3.846 1 96.75 80 LYS B O 1
ATOM 2029 N N . SER B 1 81 ? 15.453 10.398 -4.469 1 94.31 81 SER B N 1
ATOM 2030 C CA . SER B 1 81 ? 14.688 11.562 -4.895 1 94.31 81 SER B CA 1
ATOM 2031 C C . SER B 1 81 ? 13.727 11.211 -6.023 1 94.31 81 SER B C 1
ATOM 2033 O O . SER B 1 81 ? 12.586 11.688 -6.043 1 94.31 81 SER B O 1
ATOM 2035 N N . ALA B 1 82 ? 14.133 10.43 -6.906 1 95.5 82 ALA B N 1
ATOM 2036 C CA . ALA B 1 82 ? 13.297 10.031 -8.031 1 95.5 82 ALA B CA 1
ATOM 2037 C C . ALA B 1 82 ? 12.094 9.227 -7.566 1 95.5 82 ALA B C 1
ATOM 2039 O O . ALA B 1 82 ? 10.984 9.398 -8.078 1 95.5 82 ALA B O 1
ATOM 2040 N N . PHE B 1 83 ? 12.258 8.344 -6.629 1 95.44 83 PHE B N 1
ATOM 2041 C CA . PHE B 1 83 ? 11.164 7.555 -6.082 1 95.44 83 PHE B CA 1
ATOM 2042 C C . PHE B 1 83 ? 10.172 8.445 -5.34 1 95.44 83 PHE B C 1
ATOM 2044 O O . PHE B 1 83 ? 8.961 8.234 -5.418 1 95.44 83 PHE B O 1
ATOM 2051 N N . GLU B 1 84 ? 10.703 9.383 -4.688 1 91.5 84 GLU B N 1
ATOM 2052 C CA . GLU B 1 84 ? 9.867 10.281 -3.9 1 91.5 84 GLU B CA 1
ATOM 2053 C C . GLU B 1 84 ? 9.055 11.219 -4.801 1 91.5 84 GLU B C 1
ATOM 2055 O O . GLU B 1 84 ? 7.91 11.539 -4.496 1 91.5 84 GLU B O 1
ATOM 2060 N N . SER B 1 85 ? 9.633 11.539 -5.922 1 90.38 85 SER B N 1
ATOM 2061 C CA . SER B 1 85 ? 8.969 12.477 -6.816 1 90.38 85 SER B CA 1
ATOM 2062 C C . SER B 1 85 ? 8.227 11.75 -7.93 1 90.38 85 SER B C 1
ATOM 2064 O O . SER B 1 85 ? 7.605 12.391 -8.789 1 90.38 85 SER B O 1
ATOM 2066 N N . SER B 1 86 ? 8.336 10.484 -7.926 1 91.06 86 SER B N 1
ATOM 2067 C CA . SER B 1 86 ? 7.684 9.648 -8.938 1 91.06 86 SER B CA 1
ATOM 2068 C C . SER B 1 86 ? 8.211 9.969 -10.336 1 91.06 86 SER B C 1
ATOM 2070 O O . SER B 1 86 ? 7.434 10.055 -11.289 1 91.06 86 SER B O 1
ATOM 2072 N N . ASP B 1 87 ? 9.461 10.273 -10.352 1 93.25 87 ASP B N 1
ATOM 2073 C CA . ASP B 1 87 ? 10.133 10.492 -11.625 1 93.25 87 ASP B CA 1
ATOM 2074 C C . ASP B 1 87 ? 10.734 9.188 -12.164 1 93.25 87 ASP B C 1
ATOM 2076 O O . ASP B 1 87 ? 11.953 9.062 -12.289 1 93.25 87 ASP B O 1
ATOM 2080 N N . LEU B 1 88 ? 9.93 8.273 -12.367 1 95.31 88 LEU B N 1
ATOM 2081 C CA . LEU B 1 88 ? 10.297 6.957 -12.875 1 95.31 88 LEU B CA 1
ATOM 2082 C C . LEU B 1 88 ? 9.516 6.629 -14.148 1 95.31 88 LEU B C 1
ATOM 2084 O O . LEU B 1 88 ? 8.391 7.098 -14.328 1 95.31 88 LEU B O 1
ATOM 2088 N N . ASP B 1 89 ? 10.133 5.879 -14.945 1 93.38 89 ASP B N 1
ATOM 2089 C CA . ASP B 1 89 ? 9.484 5.367 -16.156 1 93.38 89 ASP B CA 1
ATOM 2090 C C . ASP B 1 89 ? 9.867 3.908 -16.406 1 93.38 89 ASP B C 1
ATOM 2092 O O . ASP B 1 89 ? 11.016 3.516 -16.188 1 93.38 89 ASP B O 1
ATOM 2096 N N . VAL B 1 90 ? 8.914 3.174 -16.891 1 94.62 90 VAL B N 1
ATOM 2097 C CA . VAL B 1 90 ? 9.117 1.752 -17.141 1 94.62 90 VAL B CA 1
ATOM 2098 C C . VAL B 1 90 ? 8.82 1.44 -18.594 1 94.62 90 VAL B C 1
ATOM 2100 O O . VAL B 1 90 ? 7.75 1.774 -19.109 1 94.62 90 VAL B O 1
ATOM 2103 N N . ALA B 1 91 ? 9.742 0.854 -19.234 1 92.19 91 ALA B N 1
ATOM 2104 C CA . ALA B 1 91 ? 9.57 0.406 -20.609 1 92.19 91 ALA B CA 1
ATOM 2105 C C . ALA B 1 91 ? 9.727 -1.107 -20.719 1 92.19 91 ALA B C 1
ATOM 2107 O O . ALA B 1 91 ? 10.719 -1.669 -20.25 1 92.19 91 ALA B O 1
ATOM 2108 N N . THR B 1 92 ? 8.711 -1.757 -21.344 1 88.25 92 THR B N 1
ATOM 2109 C CA . THR B 1 92 ? 8.75 -3.203 -21.516 1 88.25 92 THR B CA 1
ATOM 2110 C C . THR B 1 92 ? 9.203 -3.559 -22.938 1 88.25 92 THR B C 1
ATOM 2112 O O . THR B 1 92 ? 8.75 -2.951 -23.906 1 88.25 92 THR B O 1
ATOM 2115 N N . GLN B 1 93 ? 10.25 -4.336 -23.031 1 82.44 93 GLN B N 1
ATOM 2116 C CA . GLN B 1 93 ? 10.727 -4.809 -24.328 1 82.44 93 GLN B CA 1
ATOM 2117 C C . GLN B 1 93 ? 10.984 -6.312 -24.312 1 82.44 93 GLN B C 1
ATOM 2119 O O . GLN B 1 93 ? 11.945 -6.777 -23.688 1 82.44 93 GLN B O 1
ATOM 2124 N N . GLY B 1 94 ? 10.172 -7.145 -25.078 1 81.69 94 GLY B N 1
ATOM 2125 C CA . GLY B 1 94 ? 10.352 -8.586 -25.047 1 81.69 94 GLY B CA 1
ATOM 2126 C C . GLY B 1 94 ? 10.18 -9.18 -23.656 1 81.69 94 GLY B C 1
ATOM 2127 O O . GLY B 1 94 ? 9.125 -9.031 -23.031 1 81.69 94 GLY B O 1
ATOM 2128 N N . HIS B 1 95 ? 11.297 -9.781 -23.141 1 80.56 95 HIS B N 1
ATOM 2129 C CA . HIS B 1 95 ? 11.242 -10.477 -21.859 1 80.56 95 HIS B CA 1
ATOM 2130 C C . HIS B 1 95 ? 11.852 -9.625 -20.75 1 80.56 95 HIS B C 1
ATOM 2132 O O . HIS B 1 95 ? 11.992 -10.086 -19.609 1 80.56 95 HIS B O 1
ATOM 2138 N N . GLY B 1 96 ? 12.117 -8.445 -21.156 1 91.56 96 GLY B N 1
ATOM 2139 C CA . GLY B 1 96 ? 12.773 -7.609 -20.172 1 91.56 96 GLY B CA 1
ATOM 2140 C C . GLY B 1 96 ? 12.102 -6.262 -19.984 1 91.56 96 GLY B C 1
ATOM 2141 O O . GLY B 1 96 ? 11.195 -5.906 -20.734 1 91.56 96 GLY B O 1
ATOM 2142 N N . VAL B 1 97 ? 12.508 -5.586 -18.891 1 94.69 97 VAL B N 1
ATOM 2143 C CA . VAL B 1 97 ? 12 -4.258 -18.547 1 94.69 97 VAL B CA 1
ATOM 2144 C C . VAL B 1 97 ? 13.172 -3.307 -18.312 1 94.69 97 VAL B C 1
ATOM 2146 O O . VAL B 1 97 ? 14.195 -3.695 -17.734 1 94.69 97 VAL B O 1
ATOM 2149 N N . THR B 1 98 ? 13.023 -2.123 -18.844 1 95.62 98 THR B N 1
ATOM 2150 C CA . THR B 1 98 ? 13.984 -1.073 -18.531 1 95.62 98 THR B CA 1
ATOM 2151 C C . THR B 1 98 ? 13.359 -0.019 -17.625 1 95.62 98 THR B C 1
ATOM 2153 O O . THR B 1 98 ? 12.305 0.531 -17.938 1 95.62 98 THR B O 1
ATOM 2156 N N . LEU B 1 99 ? 13.992 0.192 -16.484 1 96.56 99 LEU B N 1
ATOM 2157 C CA . LEU B 1 99 ? 13.562 1.215 -15.539 1 96.56 99 LEU B CA 1
ATOM 2158 C C . LEU B 1 99 ? 14.414 2.473 -15.68 1 96.56 99 LEU B C 1
ATOM 2160 O O . LEU B 1 99 ? 15.641 2.412 -15.562 1 96.56 99 LEU B O 1
ATOM 2164 N N . THR B 1 100 ? 13.758 3.568 -15.969 1 96.06 100 THR B N 1
ATOM 2165 C CA . THR B 1 100 ? 14.414 4.867 -16.016 1 96.06 100 THR B CA 1
ATOM 2166 C C . THR B 1 100 ? 14.125 5.672 -14.75 1 96.06 100 THR B C 1
ATOM 2168 O O . THR B 1 100 ? 12.969 5.871 -14.391 1 96.06 100 THR B O 1
ATOM 2171 N N . VAL B 1 101 ? 15.195 6.055 -14.109 1 96.81 101 VAL B N 1
ATOM 2172 C CA . VAL B 1 101 ? 15.094 6.75 -12.828 1 96.81 101 VAL B CA 1
ATOM 2173 C C . VAL B 1 101 ? 15.602 8.18 -12.977 1 96.81 101 VAL B C 1
ATOM 2175 O O . VAL B 1 101 ? 16.75 8.398 -13.359 1 96.81 101 VAL B O 1
ATOM 2178 N N . GLY B 1 102 ? 14.75 9.078 -12.625 1 93.44 102 GLY B N 1
ATOM 2179 C CA . GLY B 1 102 ? 15.125 10.477 -12.703 1 93.44 102 GLY B CA 1
ATOM 2180 C C . GLY B 1 102 ? 14.484 11.211 -13.859 1 93.44 102 GLY B C 1
ATOM 2181 O O . GLY B 1 102 ? 13.703 10.625 -14.617 1 93.44 102 GLY B O 1
ATOM 2182 N N . LYS B 1 103 ? 14.719 12.461 -13.859 1 84.94 103 LYS B N 1
ATOM 2183 C CA . LYS B 1 103 ? 14.148 13.32 -14.898 1 84.94 103 LYS B CA 1
ATOM 2184 C C . LYS B 1 103 ? 15.242 14.031 -15.688 1 84.94 103 LYS B C 1
ATOM 2186 O O . LYS B 1 103 ? 16.344 14.242 -15.18 1 84.94 103 LYS B O 1
ATOM 2191 N N . GLY B 1 104 ? 14.844 14.336 -16.906 1 77.69 104 GLY B N 1
ATOM 2192 C CA . GLY B 1 104 ? 15.68 15.195 -17.719 1 77.69 104 GLY B CA 1
ATOM 2193 C C . GLY B 1 104 ? 16.828 14.445 -18.375 1 77.69 104 GLY B C 1
ATOM 2194 O O . GLY B 1 104 ? 16.672 13.305 -18.812 1 77.69 104 GLY B O 1
ATOM 2195 N N . GLY B 1 105 ? 18 15.172 -18.531 1 75.62 105 GLY B N 1
ATOM 2196 C CA . GLY B 1 105 ? 19.156 14.664 -19.266 1 75.62 105 GLY B CA 1
ATOM 2197 C C . GLY B 1 105 ? 20.047 13.773 -18.422 1 75.62 105 GLY B C 1
ATOM 2198 O O . GLY B 1 105 ? 21 13.188 -18.922 1 75.62 105 GLY B O 1
ATOM 2199 N N . SER B 1 106 ? 19.797 13.547 -17.188 1 85.5 106 SER B N 1
ATOM 2200 C CA . SER B 1 106 ? 20.672 12.766 -16.328 1 85.5 106 SER B CA 1
ATOM 2201 C C . SER B 1 106 ? 19.906 11.609 -15.68 1 85.5 106 SER B C 1
ATOM 2203 O O . SER B 1 106 ? 20.031 11.375 -14.477 1 85.5 106 SER B O 1
ATOM 2205 N N . THR B 1 107 ? 19.312 10.82 -16.484 1 93.25 107 THR B N 1
ATOM 2206 C CA . THR B 1 107 ? 18.531 9.711 -15.93 1 93.25 107 THR B CA 1
ATOM 2207 C C . THR B 1 107 ? 19.406 8.469 -15.758 1 93.25 107 THR B C 1
ATOM 2209 O O . THR B 1 107 ? 20.453 8.352 -16.406 1 93.25 107 THR B O 1
ATOM 2212 N N . LEU B 1 108 ? 19.109 7.621 -14.852 1 96.69 108 LEU B N 1
ATOM 2213 C CA . LEU B 1 108 ? 19.703 6.301 -14.656 1 96.69 108 LEU B CA 1
ATOM 2214 C C . LEU B 1 108 ? 18.828 5.223 -15.281 1 96.69 108 LEU B C 1
ATOM 2216 O O . LEU B 1 108 ? 17.609 5.207 -15.086 1 96.69 108 LEU B O 1
ATOM 2220 N N . ASN B 1 109 ? 19.484 4.348 -16.047 1 95.69 109 ASN B N 1
ATOM 2221 C CA . ASN B 1 109 ? 18.734 3.271 -16.688 1 95.69 109 ASN B CA 1
ATOM 2222 C C . ASN B 1 109 ? 19.172 1.904 -16.172 1 95.69 109 ASN B C 1
ATOM 2224 O O . ASN B 1 109 ? 20.359 1.605 -16.109 1 95.69 109 ASN B O 1
ATOM 2228 N N . PHE B 1 110 ? 18.203 1.112 -15.82 1 97.44 110 PHE B N 1
ATOM 2229 C CA . PHE B 1 110 ? 18.453 -0.231 -15.305 1 97.44 110 PHE B CA 1
ATOM 2230 C C . PHE B 1 110 ? 17.672 -1.268 -16.125 1 97.44 110 PHE B C 1
ATOM 2232 O O . PHE B 1 110 ? 16.469 -1.13 -16.328 1 97.44 110 PHE B O 1
ATOM 2239 N N . ASP B 1 111 ? 18.375 -2.281 -16.594 1 96.81 111 ASP B N 1
ATOM 2240 C CA . ASP B 1 111 ? 17.703 -3.404 -17.25 1 96.81 111 ASP B CA 1
ATOM 2241 C C . ASP B 1 111 ? 17.375 -4.504 -16.25 1 96.81 111 ASP B C 1
ATOM 2243 O O . ASP B 1 111 ? 18.266 -5.047 -15.594 1 96.81 111 ASP B O 1
ATOM 2247 N N . LEU B 1 112 ? 16.109 -4.805 -16.125 1 97.69 112 LEU B N 1
ATOM 2248 C CA . LEU B 1 112 ? 15.633 -5.836 -15.211 1 97.69 112 LEU B CA 1
ATOM 2249 C C . LEU B 1 112 ? 15.125 -7.055 -15.977 1 97.69 112 LEU B C 1
ATOM 2251 O O . LEU B 1 112 ? 14.672 -6.93 -17.109 1 97.69 112 LEU B O 1
ATOM 2255 N N . TYR B 1 113 ? 15.148 -8.156 -15.297 1 96.62 113 TYR B N 1
ATOM 2256 C CA . TYR B 1 113 ? 14.797 -9.414 -15.953 1 96.62 113 TYR B CA 1
ATOM 2257 C C . TYR B 1 113 ? 13.773 -10.188 -15.133 1 96.62 113 TYR B C 1
ATOM 2259 O O . TYR B 1 113 ? 13.656 -9.984 -13.922 1 96.62 113 TYR B O 1
ATOM 2267 N N . GLU B 1 114 ? 13.18 -11.07 -15.828 1 95.94 114 GLU B N 1
ATOM 2268 C CA . GLU B 1 114 ? 12.086 -11.805 -15.188 1 95.94 114 GLU B CA 1
ATOM 2269 C C . GLU B 1 114 ? 12.602 -12.656 -14.031 1 95.94 114 GLU B C 1
ATOM 2271 O O . GLU B 1 114 ? 13.617 -13.336 -14.156 1 95.94 114 GLU B O 1
ATOM 2276 N N . ALA B 1 115 ? 11.859 -12.609 -12.961 1 96.31 115 ALA B N 1
ATOM 2277 C CA . ALA B 1 115 ? 12.211 -13.398 -11.773 1 96.31 115 ALA B CA 1
ATOM 2278 C C . ALA B 1 115 ? 11.789 -14.852 -11.945 1 96.31 115 ALA B C 1
ATOM 2280 O O . ALA B 1 115 ? 10.844 -15.156 -12.68 1 96.31 115 ALA B O 1
ATOM 2281 N N . THR B 1 116 ? 12.539 -15.734 -11.305 1 95.88 116 THR B N 1
ATOM 2282 C CA . THR B 1 116 ? 12.094 -17.125 -11.211 1 95.88 116 THR B CA 1
ATOM 2283 C C . THR B 1 116 ? 10.781 -17.219 -10.43 1 95.88 116 THR B C 1
ATOM 2285 O O . THR B 1 116 ? 10.398 -16.281 -9.734 1 95.88 116 THR B O 1
ATOM 2288 N N . ALA B 1 117 ? 10.094 -18.328 -10.531 1 94.69 117 ALA B N 1
ATOM 2289 C CA . ALA B 1 117 ? 8.805 -18.531 -9.875 1 94.69 117 ALA B CA 1
ATOM 2290 C C . ALA B 1 117 ? 8.922 -18.328 -8.359 1 94.69 117 ALA B C 1
ATOM 2292 O O . ALA B 1 117 ? 8.055 -17.719 -7.742 1 94.69 117 ALA B O 1
ATOM 2293 N N . SER B 1 118 ? 9.938 -18.891 -7.797 1 94.81 118 SER B N 1
ATOM 2294 C CA . SER B 1 118 ? 10.133 -18.797 -6.355 1 94.81 118 SER B CA 1
ATOM 2295 C C . SER B 1 118 ? 10.391 -17.359 -5.914 1 94.81 118 SER B C 1
ATOM 2297 O O . SER B 1 118 ? 9.812 -16.891 -4.934 1 94.81 118 SER B O 1
ATOM 2299 N N . LYS B 1 119 ? 11.258 -16.656 -6.621 1 95.12 119 LYS B N 1
ATOM 2300 C CA . LYS B 1 119 ? 11.57 -15.266 -6.277 1 95.12 119 LYS B CA 1
ATOM 2301 C C . LYS B 1 119 ? 10.367 -14.359 -6.508 1 95.12 119 LYS B C 1
ATOM 2303 O O . LYS B 1 119 ? 10.141 -13.414 -5.75 1 95.12 119 LYS B O 1
ATOM 2308 N N . ARG B 1 120 ? 9.695 -14.672 -7.551 1 96.88 120 ARG B N 1
ATOM 2309 C CA . ARG B 1 120 ? 8.484 -13.922 -7.852 1 96.88 120 ARG B CA 1
ATOM 2310 C C . ARG B 1 120 ? 7.488 -14.008 -6.699 1 96.88 120 ARG B C 1
ATOM 2312 O O . ARG B 1 120 ? 6.965 -12.984 -6.25 1 96.88 120 ARG B O 1
ATOM 2319 N N . LYS B 1 121 ? 7.293 -15.195 -6.262 1 96.12 121 LYS B N 1
ATOM 2320 C CA . LYS B 1 121 ? 6.375 -15.414 -5.145 1 96.12 121 LYS B CA 1
ATOM 2321 C C . LYS B 1 121 ? 6.828 -14.648 -3.904 1 96.12 121 LYS B C 1
ATOM 2323 O O . LYS B 1 121 ? 6.027 -13.969 -3.264 1 96.12 121 LYS B O 1
ATOM 2328 N N . THR B 1 122 ? 8.031 -14.695 -3.602 1 95.69 122 THR B N 1
ATOM 2329 C CA . THR B 1 122 ? 8.586 -14.055 -2.416 1 95.69 122 THR B CA 1
ATOM 2330 C C . THR B 1 122 ? 8.539 -12.539 -2.551 1 95.69 122 THR B C 1
ATOM 2332 O O . THR B 1 122 ? 8.172 -11.836 -1.608 1 95.69 122 THR B O 1
ATOM 2335 N N . ASP B 1 123 ? 8.93 -12.062 -3.678 1 97.19 123 ASP B N 1
ATOM 2336 C CA . ASP B 1 123 ? 8.938 -10.617 -3.906 1 97.19 123 ASP B CA 1
ATOM 2337 C C . ASP B 1 123 ? 7.531 -10.039 -3.824 1 97.19 123 ASP B C 1
ATOM 2339 O O . ASP B 1 123 ? 7.324 -8.984 -3.221 1 97.19 123 ASP B O 1
ATOM 2343 N N . LEU B 1 124 ? 6.598 -10.703 -4.434 1 98.06 124 LEU B N 1
ATOM 2344 C CA . LEU B 1 124 ? 5.223 -10.219 -4.422 1 98.06 124 LEU B CA 1
ATOM 2345 C C . LEU B 1 124 ? 4.656 -10.227 -3.006 1 98.06 124 LEU B C 1
ATOM 2347 O O . LEU B 1 124 ? 3.969 -9.281 -2.604 1 98.06 124 LEU B O 1
ATOM 2351 N N . GLN B 1 125 ? 4.934 -11.242 -2.301 1 97.38 125 GLN B N 1
ATOM 2352 C CA . GLN B 1 125 ? 4.48 -11.297 -0.916 1 97.38 125 GLN B CA 1
ATOM 2353 C C . GLN B 1 125 ? 5.074 -10.148 -0.101 1 97.38 125 GLN B C 1
ATOM 2355 O O . GLN B 1 125 ? 4.348 -9.445 0.608 1 97.38 125 GLN B O 1
ATOM 2360 N N . ASN B 1 126 ? 6.352 -10.023 -0.222 1 96.12 126 ASN B N 1
ATOM 2361 C CA . ASN B 1 126 ? 7.051 -9.008 0.557 1 96.12 126 ASN B CA 1
ATOM 2362 C C . ASN B 1 126 ? 6.527 -7.605 0.248 1 96.12 126 ASN B C 1
ATOM 2364 O O . ASN B 1 126 ? 6.246 -6.828 1.161 1 96.12 126 ASN B O 1
ATOM 2368 N N . ILE B 1 127 ? 6.41 -7.281 -1.034 1 97.88 127 ILE B N 1
ATOM 2369 C CA . ILE B 1 127 ? 6.023 -5.922 -1.4 1 97.88 127 ILE B CA 1
ATOM 2370 C C . ILE B 1 127 ? 4.566 -5.676 -1.005 1 97.88 127 ILE B C 1
ATOM 2372 O O . ILE B 1 127 ? 4.215 -4.582 -0.56 1 97.88 127 ILE B O 1
ATOM 2376 N N . LEU B 1 128 ? 3.742 -6.648 -1.179 1 98.31 128 LEU B N 1
ATOM 2377 C CA . LEU B 1 128 ? 2.336 -6.496 -0.817 1 98.31 128 LEU B CA 1
ATOM 2378 C C . LEU B 1 128 ? 2.188 -6.191 0.67 1 98.31 128 LEU B C 1
ATOM 2380 O O . LEU B 1 128 ? 1.504 -5.238 1.049 1 98.31 128 LEU B O 1
ATOM 2384 N N . LEU B 1 129 ? 2.799 -6.965 1.483 1 97.19 129 LEU B N 1
ATOM 2385 C CA . LEU B 1 129 ? 2.697 -6.773 2.926 1 97.19 129 LEU B CA 1
ATOM 2386 C C . LEU B 1 129 ? 3.32 -5.449 3.344 1 97.19 129 LEU B C 1
ATOM 2388 O O . LEU B 1 129 ? 2.809 -4.773 4.238 1 97.19 129 LEU B O 1
ATOM 2392 N N . HIS B 1 130 ? 4.395 -5.16 2.719 1 96.56 130 HIS B N 1
ATOM 2393 C CA . HIS B 1 130 ? 5.02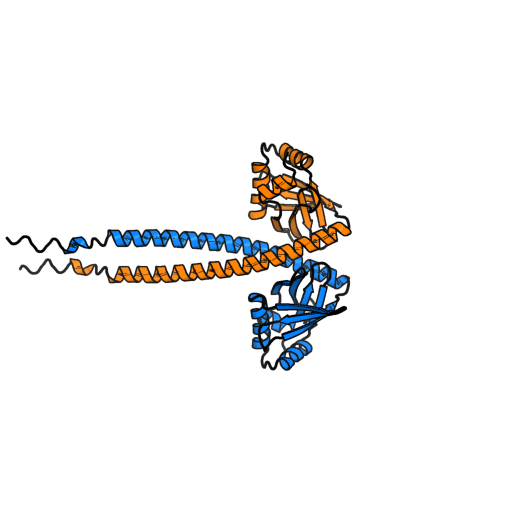7 -3.877 3 1 96.56 130 HIS B CA 1
ATOM 2394 C C . HIS B 1 130 ? 4.102 -2.719 2.646 1 96.56 130 HIS B C 1
ATOM 2396 O O . HIS B 1 130 ? 3.945 -1.781 3.434 1 96.56 130 HIS B O 1
ATOM 2402 N N . LEU B 1 131 ? 3.562 -2.783 1.505 1 98.12 131 LEU B N 1
ATOM 2403 C CA . LEU B 1 131 ? 2.668 -1.722 1.061 1 98.12 131 LEU B CA 1
ATOM 2404 C C . LEU B 1 131 ? 1.454 -1.614 1.978 1 98.12 131 LEU B C 1
ATOM 2406 O O . LEU B 1 131 ? 1.009 -0.51 2.297 1 98.12 131 LEU B O 1
ATOM 2410 N N . ALA B 1 132 ? 0.94 -2.725 2.34 1 97.62 132 ALA B N 1
ATOM 2411 C CA . ALA B 1 132 ? -0.216 -2.732 3.232 1 97.62 132 ALA B CA 1
ATOM 2412 C C . ALA B 1 132 ? 0.114 -2.068 4.566 1 97.62 132 ALA B C 1
ATOM 2414 O O . ALA B 1 132 ? -0.647 -1.232 5.055 1 97.62 132 ALA B O 1
ATOM 2415 N N . ALA B 1 133 ? 1.188 -2.449 5.137 1 95.81 133 ALA B N 1
ATOM 2416 C CA . ALA B 1 133 ? 1.627 -1.847 6.395 1 95.81 133 ALA B CA 1
ATOM 2417 C C . ALA B 1 133 ? 1.854 -0.346 6.23 1 95.81 133 ALA B C 1
ATOM 2419 O O . ALA B 1 133 ? 1.433 0.447 7.074 1 95.81 133 ALA B O 1
ATOM 2420 N N . THR B 1 134 ? 2.516 -0.019 5.188 1 96.62 134 THR B N 1
ATOM 2421 C CA . THR B 1 134 ? 2.836 1.38 4.922 1 96.62 134 THR B CA 1
ATOM 2422 C C . THR B 1 134 ? 1.564 2.199 4.734 1 96.62 134 THR B C 1
ATOM 2424 O O . THR B 1 134 ? 1.418 3.273 5.32 1 96.62 134 THR B O 1
ATOM 2427 N N . ALA B 1 135 ? 0.707 1.696 3.885 1 97 135 ALA B N 1
ATOM 2428 C CA . ALA B 1 135 ? -0.544 2.406 3.631 1 97 135 ALA B CA 1
ATOM 2429 C C . ALA B 1 135 ? -1.34 2.592 4.922 1 97 135 ALA B C 1
ATOM 2431 O O . ALA B 1 135 ? -1.92 3.656 5.152 1 97 135 ALA B O 1
ATOM 2432 N N . THR B 1 136 ? -1.403 1.605 5.699 1 94.44 136 THR B N 1
ATOM 2433 C CA . THR B 1 136 ? -2.119 1.685 6.969 1 94.44 136 THR B CA 1
ATOM 2434 C C . THR B 1 136 ? -1.492 2.736 7.879 1 94.44 136 THR B C 1
ATOM 2436 O O . THR B 1 136 ? -2.199 3.553 8.477 1 94.44 136 THR B O 1
ATOM 2439 N N . SER B 1 137 ? -0.226 2.732 7.961 1 95 137 SER B N 1
ATOM 2440 C CA . SER B 1 137 ? 0.483 3.695 8.797 1 95 137 SER B CA 1
ATOM 2441 C C . SER B 1 137 ? 0.31 5.117 8.273 1 95 137 SER B C 1
ATOM 2443 O O . SER B 1 137 ? 0.061 6.043 9.047 1 95 137 SER B O 1
ATOM 2445 N N . LEU B 1 138 ? 0.486 5.27 7.016 1 95.94 138 LEU B N 1
ATOM 2446 C CA . LEU B 1 138 ? 0.366 6.586 6.398 1 95.94 138 LEU B CA 1
ATOM 2447 C C . LEU B 1 138 ? -1.027 7.164 6.621 1 95.94 138 LEU B C 1
ATOM 2449 O O . LEU B 1 138 ? -1.179 8.375 6.82 1 95.94 138 LEU B O 1
ATOM 2453 N N . LYS B 1 139 ? -2.039 6.324 6.516 1 95.44 139 LYS B N 1
ATOM 2454 C CA . LYS B 1 139 ? -3.404 6.773 6.773 1 95.44 139 LYS B CA 1
ATOM 2455 C C . LYS B 1 139 ? -3.541 7.332 8.188 1 95.44 139 LYS B C 1
ATOM 2457 O O . LYS B 1 139 ? -4.164 8.375 8.391 1 95.44 139 LYS B O 1
ATOM 2462 N N . LYS B 1 140 ? -3.016 6.668 9.086 1 93.38 140 LYS B N 1
ATOM 2463 C CA . LYS B 1 140 ? -3.055 7.113 10.477 1 93.38 140 LYS B CA 1
ATOM 2464 C C . LYS B 1 140 ? -2.307 8.43 10.656 1 93.38 140 LYS B C 1
ATOM 2466 O O . LYS B 1 140 ? -2.799 9.344 11.32 1 93.38 140 LYS B O 1
ATOM 2471 N N . ASP B 1 141 ? -1.13 8.523 10.125 1 95.88 141 ASP B N 1
ATOM 2472 C CA . ASP B 1 141 ? -0.308 9.727 10.227 1 95.88 141 ASP B CA 1
ATOM 2473 C C . ASP B 1 141 ? -1.013 10.922 9.594 1 95.88 141 ASP B C 1
ATOM 2475 O O . ASP B 1 141 ? -0.962 12.031 10.133 1 95.88 141 ASP B O 1
ATOM 2479 N N . LEU B 1 142 ? -1.588 10.672 8.469 1 96.38 142 LEU B N 1
ATOM 2480 C CA . LEU B 1 142 ? -2.285 11.758 7.785 1 96.38 142 LEU B CA 1
ATOM 2481 C C . LEU B 1 142 ? -3.465 12.25 8.609 1 96.38 142 LEU B C 1
ATOM 2483 O O . LEU B 1 142 ? -3.684 13.461 8.719 1 96.38 142 LEU B O 1
ATOM 2487 N N . LYS B 1 143 ? -4.207 11.32 9.078 1 95 143 LYS B N 1
ATOM 2488 C CA . LYS B 1 143 ? -5.328 11.703 9.93 1 95 143 LYS B CA 1
ATOM 2489 C C . LYS B 1 143 ? -4.859 12.547 11.109 1 95 143 LYS B C 1
ATOM 2491 O O . LYS B 1 143 ? -5.434 13.602 11.398 1 95 143 LYS B O 1
ATOM 2496 N N . SER B 1 144 ? -3.85 12.117 11.758 1 95.81 144 SER B N 1
ATOM 2497 C CA . SER B 1 144 ? -3.311 12.828 12.914 1 95.81 144 SER B CA 1
ATOM 2498 C C . SER B 1 144 ? -2.805 14.211 12.523 1 95.81 144 SER B C 1
ATOM 2500 O O . SER B 1 144 ? -3.068 15.195 13.219 1 95.81 144 SER B O 1
ATOM 2502 N N . THR B 1 145 ? -2.092 14.281 11.477 1 96.62 145 THR B N 1
ATOM 2503 C CA . THR B 1 145 ? -1.536 15.555 11.023 1 96.62 145 THR B CA 1
ATOM 2504 C C . THR B 1 145 ? -2.648 16.516 10.602 1 96.62 145 THR B C 1
ATOM 2506 O O . THR B 1 145 ? -2.574 17.703 10.867 1 96.62 145 THR B O 1
ATOM 2509 N N . ALA B 1 146 ? -3.619 15.977 9.969 1 95.94 146 ALA B N 1
ATOM 2510 C CA . ALA B 1 146 ? -4.754 16.797 9.547 1 95.94 146 ALA B CA 1
ATOM 2511 C C . ALA B 1 146 ? -5.516 17.344 10.75 1 95.94 146 ALA B C 1
ATOM 2513 O O . ALA B 1 146 ? -5.957 18.484 10.75 1 95.94 146 ALA B O 1
ATOM 2514 N N . GLU B 1 147 ? -5.668 16.578 11.734 1 96.06 147 GLU B N 1
ATOM 2515 C CA . GLU B 1 147 ? -6.328 17.031 12.961 1 96.06 147 GLU B CA 1
ATOM 2516 C C . GLU B 1 147 ? -5.523 18.125 13.656 1 96.06 147 GLU B C 1
ATOM 2518 O O . GLU B 1 147 ? -6.094 19.078 14.188 1 96.06 147 GLU B O 1
ATOM 2523 N N . GLU B 1 148 ? -4.297 17.953 13.703 1 95.69 148 GLU B N 1
ATOM 2524 C CA . GLU B 1 148 ? -3.438 18.984 14.289 1 95.69 148 GLU B CA 1
ATOM 2525 C C . GLU B 1 148 ? -3.531 20.281 13.508 1 95.69 148 GLU B C 1
ATOM 2527 O O . GLU B 1 148 ? -3.586 21.359 14.102 1 95.69 148 GLU B O 1
ATOM 2532 N N . LEU B 1 149 ? -3.5 20.172 12.25 1 95.5 149 LEU B N 1
ATOM 2533 C CA . LEU B 1 149 ? -3.623 21.344 11.398 1 95.5 149 LEU B CA 1
ATOM 2534 C C . LEU B 1 149 ? -4.926 22.078 11.672 1 95.5 149 LEU B C 1
ATOM 2536 O O . LEU B 1 149 ? -4.934 23.312 11.805 1 95.5 149 LEU B O 1
ATOM 2540 N N . ASP B 1 150 ? -5.945 21.359 11.75 1 94.44 150 ASP B N 1
ATOM 2541 C CA . ASP B 1 150 ? -7.246 21.953 12.055 1 94.44 150 ASP B CA 1
ATOM 2542 C C . ASP B 1 150 ? -7.234 22.641 13.414 1 94.44 150 ASP B C 1
ATOM 2544 O O . ASP B 1 150 ? -7.809 23.719 13.578 1 94.44 150 ASP B O 1
ATOM 2548 N N . ARG B 1 151 ? -6.66 22.031 14.312 1 93.62 151 ARG B N 1
ATOM 2549 C CA . ARG B 1 151 ? -6.562 22.594 15.656 1 93.62 151 ARG B CA 1
ATOM 2550 C C . ARG B 1 151 ? -5.781 23.906 15.641 1 93.62 151 ARG B C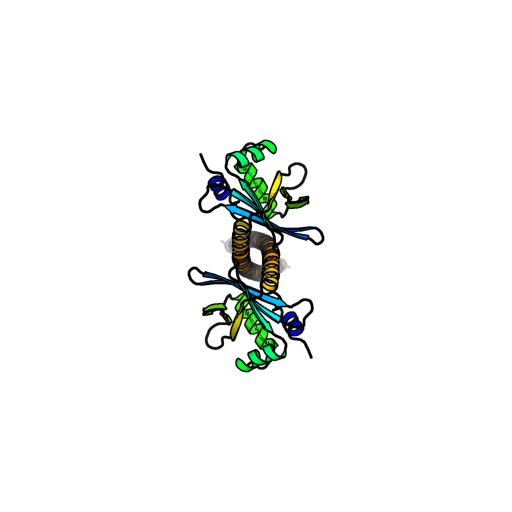 1
ATOM 2552 O O . ARG B 1 151 ? -6.211 24.906 16.234 1 93.62 151 ARG B O 1
ATOM 2559 N N . VAL B 1 152 ? -4.715 23.906 15.016 1 91.25 152 VAL B N 1
ATOM 2560 C CA . VAL B 1 152 ? -3.854 25.094 14.961 1 91.25 152 VAL B CA 1
ATOM 2561 C C . VAL B 1 152 ? -4.57 26.219 14.234 1 91.25 152 VAL B C 1
ATOM 2563 O O . VAL B 1 152 ? -4.473 27.391 14.633 1 91.25 152 VAL B O 1
ATOM 2566 N N . LYS B 1 153 ? -5.305 25.969 13.25 1 89.88 153 LYS B N 1
ATOM 2567 C CA . LYS B 1 153 ? -6.043 26.984 12.492 1 89.88 153 LYS B CA 1
ATOM 2568 C C . LYS B 1 153 ? -7.16 27.594 13.336 1 89.88 153 LYS B C 1
ATOM 2570 O O . LYS B 1 153 ? -7.438 28.797 13.234 1 89.88 153 LYS B O 1
ATOM 2575 N N . LYS B 1 154 ? -7.727 26.859 14.086 1 88.56 154 LYS B N 1
ATOM 2576 C CA . LYS B 1 154 ? -8.805 27.328 14.953 1 88.56 154 LYS B CA 1
ATOM 2577 C C . LYS B 1 154 ? -8.258 28.203 16.078 1 88.56 154 LYS B C 1
ATOM 2579 O O . LYS B 1 154 ? -8.891 29.188 16.469 1 88.56 154 LYS B O 1
ATOM 2584 N N . GLU B 1 155 ? -7.203 27.875 16.562 1 83.56 155 GLU B N 1
ATOM 2585 C CA . GLU B 1 155 ? -6.566 28.656 17.625 1 83.56 155 GLU B CA 1
ATOM 2586 C C . GLU B 1 155 ? -6.059 30 17.094 1 83.56 155 GLU B C 1
ATOM 2588 O O . GLU B 1 155 ? -6.039 31 17.812 1 83.56 155 GLU B O 1
ATOM 2593 N N . LYS B 1 156 ? -5.555 30.109 15.969 1 71.69 156 LYS B N 1
ATOM 2594 C CA . LYS B 1 156 ? -5.117 31.359 15.344 1 71.69 156 LYS B CA 1
ATOM 2595 C C . LYS B 1 156 ? -6.305 32.281 15.055 1 71.69 156 LYS B C 1
ATOM 2597 O O . LYS B 1 156 ? -6.195 33.5 15.188 1 71.69 156 LYS B O 1
ATOM 2602 N N . GLY B 1 157 ? -7.297 31.656 14.516 1 61.47 157 GLY B N 1
ATOM 2603 C CA . GLY B 1 157 ? -8.469 32.469 14.281 1 61.47 157 GLY B CA 1
ATOM 2604 C C . GLY B 1 157 ? -9.047 33.062 15.547 1 61.47 157 GLY B C 1
ATOM 2605 O O . GLY B 1 157 ? -9.578 34.188 15.531 1 61.47 157 GLY B O 1
ATOM 2606 N N . SER B 1 158 ? -8.891 32.438 16.594 1 58.78 158 SER B N 1
ATOM 2607 C CA . SER B 1 158 ? -9.406 32.938 17.859 1 58.78 158 SER B CA 1
ATOM 2608 C C . SER B 1 158 ? -8.484 34.031 18.438 1 58.78 158 SER B C 1
ATOM 2610 O O . SER B 1 158 ? -8.945 34.938 19.125 1 58.78 158 SER B O 1
ATOM 2612 N N . GLY B 1 159 ? -7.227 33.812 18.234 1 52.72 159 GLY B N 1
ATOM 2613 C CA . GLY B 1 159 ? -6.332 34.812 18.797 1 52.72 159 GLY B CA 1
ATOM 2614 C C . GLY B 1 159 ? -6.406 36.156 18.094 1 52.72 159 GLY B C 1
ATOM 2615 O O . GLY B 1 159 ? -6.254 37.188 18.719 1 52.72 159 GLY B O 1
ATOM 2616 N N . LEU B 1 160 ? -6.434 36.094 16.875 1 50.62 160 LEU B N 1
ATOM 2617 C CA . LEU B 1 160 ? -6.539 37.375 16.156 1 50.62 160 LEU B CA 1
ATOM 2618 C C . LEU B 1 160 ? -7.801 38.125 16.562 1 50.62 160 LEU B C 1
ATOM 2620 O O . LEU B 1 160 ? -7.805 39.375 16.625 1 50.62 160 LEU B O 1
ATOM 2624 N N . SER B 1 161 ? -8.75 37.438 16.859 1 51.72 161 SER B N 1
ATOM 2625 C CA . SER B 1 161 ? -9.961 38.125 17.312 1 51.72 161 SER B CA 1
ATOM 2626 C C . SER B 1 161 ? -9.75 38.75 18.672 1 51.72 161 SER B C 1
ATOM 2628 O O . SER B 1 161 ? -10.234 39.875 18.922 1 51.72 161 SER B O 1
ATOM 2630 N N . MET B 1 162 ? -8.953 38.156 19.422 1 47.84 162 MET B N 1
ATOM 2631 C CA . MET B 1 162 ? -8.766 38.719 20.75 1 47.84 162 MET B CA 1
ATOM 2632 C C . MET B 1 162 ? -7.879 39.969 20.719 1 47.84 162 MET B C 1
ATOM 2634 O O . MET B 1 162 ? -8.039 40.875 21.531 1 47.84 162 MET B O 1
ATOM 2638 N N . VAL B 1 163 ? -6.973 40 19.922 1 48.62 163 VAL B N 1
ATOM 2639 C CA . VAL B 1 163 ? -6.133 41.188 19.828 1 48.62 163 VAL B CA 1
ATOM 2640 C C . VAL B 1 163 ? -6.949 42.344 19.281 1 48.62 163 VAL B C 1
ATOM 2642 O O . VAL B 1 163 ? -6.785 43.5 19.719 1 48.62 163 VAL B O 1
ATOM 2645 N N . SER B 1 164 ? -7.82 42.062 18.438 1 50.44 164 SER B N 1
ATOM 2646 C CA . SER B 1 164 ? -8.609 43.156 17.875 1 50.44 164 SER B CA 1
ATOM 2647 C C . SER B 1 164 ? -9.523 43.781 18.938 1 50.44 164 SER B C 1
ATOM 2649 O O . SER B 1 164 ? -9.812 44.969 18.875 1 50.44 164 SER B O 1
ATOM 2651 N N . THR B 1 165 ? -9.852 43.031 19.906 1 51.16 165 THR B N 1
ATOM 2652 C CA . THR B 1 165 ? -10.773 43.562 20.906 1 51.16 165 THR B CA 1
ATOM 2653 C C . THR B 1 165 ? -10.047 44.5 21.859 1 51.16 165 THR B C 1
ATOM 2655 O O . THR B 1 165 ? -10.648 45.438 22.406 1 51.16 165 THR B O 1
ATOM 2658 N N . PHE B 1 166 ? -8.812 44.25 22.031 1 51.75 166 PHE B N 1
ATOM 2659 C CA . PHE B 1 166 ? -8.133 45.094 23 1 51.75 166 PHE B CA 1
ATOM 2660 C C . PHE B 1 166 ? -7.609 46.344 22.328 1 51.75 166 PHE B C 1
ATOM 2662 O O . PHE B 1 166 ? -7.199 47.312 23.016 1 51.75 166 PHE B O 1
ATOM 2669 N N . TYR B 1 167 ? -7.566 46.312 21.031 1 46.97 167 TYR B N 1
ATOM 2670 C CA . TYR B 1 167 ? -7.148 47.531 20.359 1 46.97 167 TYR B CA 1
ATOM 2671 C C . TYR B 1 167 ? -8.352 48.375 20 1 46.97 167 TYR B C 1
ATOM 2673 O O . TYR B 1 167 ? -9.125 48.031 19.109 1 46.97 167 TYR B O 1
ATOM 2681 N N . ASP B 1 168 ? -8.938 49 20.906 1 46.75 168 ASP B N 1
ATOM 2682 C CA . ASP B 1 168 ? -9.891 50.094 20.672 1 46.75 168 ASP B CA 1
ATOM 2683 C C . ASP B 1 168 ? -9.211 51.281 20 1 46.75 168 ASP B C 1
ATOM 2685 O O . ASP B 1 168 ? -8.438 52 20.641 1 46.75 168 ASP B O 1
ATOM 2689 N N . PRO B 1 169 ? -9.016 51.344 18.781 1 48.84 169 PRO B N 1
ATOM 2690 C CA . PRO B 1 169 ? -8.391 52.469 18.109 1 48.84 169 PRO B CA 1
ATOM 2691 C C . PRO B 1 169 ? -8.906 53.812 18.625 1 48.84 169 PRO B C 1
ATOM 2693 O O . PRO B 1 169 ? -8.211 54.812 18.547 1 48.84 169 PRO B O 1
ATOM 2696 N N . ASP B 1 170 ? -10.227 53.844 18.875 1 48.94 170 ASP B N 1
ATOM 2697 C CA . ASP B 1 170 ? -10.859 55.094 19.266 1 48.94 170 ASP B CA 1
ATOM 2698 C C . ASP B 1 170 ? -10.508 55.469 20.703 1 48.94 170 ASP B C 1
ATOM 2700 O O . ASP B 1 170 ? -10.906 56.531 21.188 1 48.94 170 ASP B O 1
ATOM 2704 N N . ALA B 1 171 ? -9.867 54.625 21.406 1 47.97 171 ALA B N 1
ATOM 2705 C CA . ALA B 1 171 ? -9.57 54.938 22.797 1 47.97 171 ALA B CA 1
ATOM 2706 C C . ALA B 1 171 ? -8.586 56.094 22.906 1 47.97 171 ALA B C 1
ATOM 2708 O O . ALA B 1 171 ? -8.562 56.812 23.906 1 47.97 171 ALA B O 1
ATOM 2709 N N . GLY B 1 172 ? -7.684 56.219 21.875 1 45.28 172 GLY B N 1
ATOM 2710 C CA . GLY B 1 172 ? -6.734 57.312 21.969 1 45.28 172 GLY B CA 1
ATOM 2711 C C . GLY B 1 172 ? -7.336 58.656 21.594 1 45.28 172 GLY B C 1
ATOM 2712 O O . GLY B 1 172 ? -6.672 59.688 21.703 1 45.28 172 GLY B O 1
ATOM 2713 N N . ARG B 1 173 ? -8.477 58.75 20.844 1 44.53 173 ARG B N 1
ATOM 2714 C CA . ARG B 1 173 ? -8.93 60.031 20.359 1 44.53 173 ARG B CA 1
ATOM 2715 C C . ARG B 1 173 ? -9.594 60.844 21.484 1 44.53 173 ARG B C 1
ATOM 2717 O O . ARG B 1 173 ? -9.844 62.031 21.328 1 44.53 173 ARG B O 1
ATOM 2724 N N . LYS B 1 174 ? -10.078 60.281 22.594 1 43.78 174 LYS B N 1
ATOM 2725 C CA . LYS B 1 174 ? -11 61.125 23.328 1 43.78 174 LYS B CA 1
ATOM 2726 C C . LYS B 1 174 ? -10.242 62.156 24.188 1 43.78 174 LYS B C 1
ATOM 2728 O O . LYS B 1 174 ? -10.859 62.969 24.875 1 43.78 174 LYS B O 1
ATOM 2733 N N . SER B 1 175 ? -8.938 62.031 24.391 1 42.34 175 SER B N 1
ATOM 2734 C CA . SER B 1 175 ? -8.562 62.938 25.469 1 42.34 175 SER B CA 1
ATOM 2735 C C . SER B 1 175 ? -8.414 64.375 24.953 1 42.34 175 SER B C 1
ATOM 2737 O O . SER B 1 175 ? -8.047 65.25 25.703 1 42.34 175 SER B O 1
ATOM 2739 N N . GLY B 1 176 ? -8.359 64.562 23.641 1 38.44 176 GLY B N 1
ATOM 2740 C CA . GLY B 1 176 ? -7.859 65.938 23.375 1 38.44 176 GLY B CA 1
ATOM 2741 C C . GLY B 1 176 ? -8.852 67 23.719 1 38.44 176 GLY B C 1
ATOM 2742 O O . GLY B 1 176 ? -8.453 68.125 24.078 1 38.44 176 GLY B O 1
ATOM 2743 N N . THR B 1 177 ? -10.047 67.062 23.172 1 40.31 177 THR B N 1
ATOM 2744 C CA . THR B 1 177 ? -10.562 68.375 22.797 1 40.31 177 THR B CA 1
ATOM 2745 C C . THR B 1 177 ? -11.297 69 23.984 1 40.31 177 THR B C 1
ATOM 2747 O O . THR B 1 177 ? -11.953 70 23.812 1 40.31 177 THR B O 1
ATOM 2750 N N . LYS B 1 178 ? -11.242 68.562 25.25 1 39.09 178 LYS B N 1
ATOM 2751 C CA . LYS B 1 178 ? -12.203 69.312 26.047 1 39.09 178 LYS B CA 1
ATOM 2752 C C . LYS B 1 178 ? -11.766 70.75 26.203 1 39.09 178 LYS B C 1
ATOM 2754 O O . LYS B 1 178 ? -12.453 71.562 26.844 1 39.09 178 LYS B O 1
ATOM 2759 N N . ASP B 1 179 ? -10.547 71.312 26 1 34.62 179 ASP B N 1
ATOM 2760 C CA . ASP B 1 179 ? -10.352 72.625 26.609 1 34.62 179 ASP B CA 1
ATOM 2761 C C . ASP B 1 179 ? -11.039 73.75 25.781 1 34.62 179 ASP B C 1
ATOM 2763 O O . ASP B 1 179 ? -11.039 74.875 26.172 1 34.62 179 ASP B O 1
ATOM 2767 N N . SER B 1 180 ? -12.133 73.688 25.047 1 28.3 180 SER B N 1
ATOM 2768 C CA . SER B 1 180 ? -12.5 75.062 24.922 1 28.3 180 SER B CA 1
ATOM 2769 C C . SER B 1 180 ? -13.039 75.625 26.234 1 28.3 180 SER B C 1
ATOM 2771 O O . SER B 1 180 ? -13.656 74.938 27.016 1 28.3 180 SER B O 1
#